Protein AF-A0AAD9Y165-F1 (afdb_monomer)

Solvent-accessible surface area (backbone atoms only — not comparable to full-atom values): 13243 Å² total; per-residue (Å²): 137,83,84,55,54,48,35,41,34,36,38,72,74,66,28,44,45,38,43,57,41,78,49,51,72,77,42,61,34,70,52,64,84,65,45,79,54,97,82,20,32,31,40,75,46,58,38,39,61,44,85,89,40,42,31,40,29,61,35,75,86,70,44,83,37,80,38,70,50,44,37,38,24,34,55,46,86,80,75,90,72,76,68,83,72,47,46,96,90,58,47,69,32,93,93,48,54,66,56,57,59,71,49,88,65,33,47,44,32,48,64,82,56,36,57,63,48,50,51,52,52,44,46,71,67,66,45,49,74,66,58,46,50,51,54,49,61,72,48,41,71,55,57,48,54,32,43,76,71,72,27,24,40,29,45,51,67,50,30,39,79,62,49,49,77,80,55,64,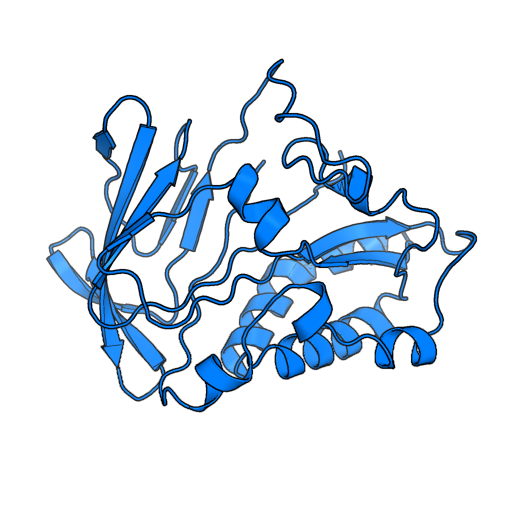77,55,54,45,70,71,52,99,54,68,48,54,56,28,47,42,51,48,69,31,66,87,81,56,81,53,56,50,52,72,70,66,56,69,69,55,62,58,38,72,64,29,63,40,62,63,63,60,53,64,73,44,83,62,66,47,59,27,45,40,38,45,52,105

Organism: Colletotrichum kahawae (NCBI:txid34407)

Nearest PDB structures (foldseek):
  4db1-assembly3_A  TM=4.796E-01  e=3.234E+00  Homo sapiens
  8qyq-assembly2_B  TM=4.693E-01  e=3.234E+00  Bos taurus
  8q6t-assembly1_H  TM=4.119E-01  e=2.722E+00  Mus musculus
  4pa0-assembly2_B  TM=4.883E-01  e=7.231E+00  Homo sapiens
  5h53-assembly1_A  TM=3.999E-01  e=6.086E+00  Oryctolagus cuniculus

Mean predicted aligned error: 10.03 Å

Sequence (232 aa):
MEDTRTLVSYSVKNNDFIVSVSKAFSTLYPIIEPAIVSGRCRAKWQVSVCPDGTLETLGASGTKLECSYLFWEAEAIADGCIAPEASSDYPFNPQSPLLCLNGPVALILSFDDFLPYLDKVLQTLTLTPAMRTEFIVYWLPKFMRIRDRGQDIAFDFVPQSNFQKVAHLEIEPWPDTVARVFLIFGGASKQTLGQKTLTELEAIDWSARIGIDVAGMKDQGTFELLNGVEWK

Radius of gyration: 17.94 Å; Cα contacts (8 Å, |Δi|>4): 417; chains: 1; bounding box: 43×34×49 Å

S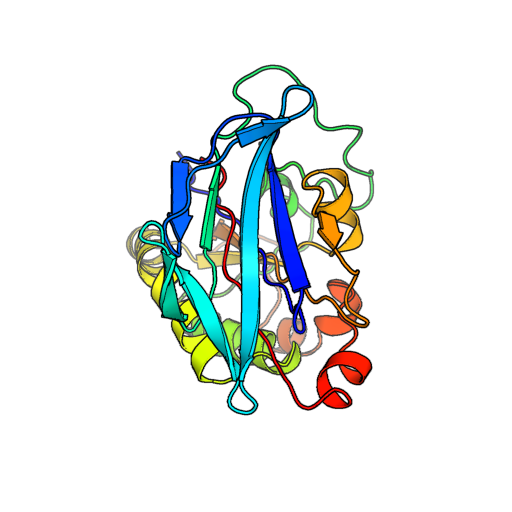tructure (mmCIF, N/CA/C/O backbone):
data_AF-A0AAD9Y165-F1
#
_entry.id   AF-A0AAD9Y165-F1
#
loop_
_atom_site.group_PDB
_atom_site.id
_atom_site.type_symbol
_atom_site.label_atom_id
_atom_site.label_alt_id
_atom_site.label_comp_id
_atom_site.label_asym_id
_atom_site.label_entity_id
_atom_site.label_seq_id
_atom_site.pdbx_PDB_ins_code
_atom_site.Cartn_x
_atom_site.Cartn_y
_atom_site.Cartn_z
_atom_site.occupancy
_atom_site.B_iso_or_equiv
_atom_site.auth_seq_id
_atom_site.auth_comp_id
_atom_site.auth_asym_id
_atom_site.auth_atom_id
_atom_site.pdbx_PDB_model_num
ATOM 1 N N . MET A 1 1 ? -16.492 15.563 1.592 1.00 30.75 1 MET A N 1
ATOM 2 C CA . MET A 1 1 ? -15.462 15.001 0.697 1.00 30.75 1 MET A CA 1
ATOM 3 C C . MET A 1 1 ? -14.535 14.178 1.561 1.00 30.75 1 MET A C 1
ATOM 5 O O . MET A 1 1 ? -13.693 14.733 2.261 1.00 30.75 1 MET A O 1
ATOM 9 N N . GLU A 1 2 ? -14.822 12.885 1.651 1.00 37.03 2 GLU A N 1
ATOM 10 C CA . GLU A 1 2 ? -13.968 11.928 2.347 1.00 37.03 2 GLU A CA 1
ATOM 11 C C . GLU A 1 2 ? -12.915 11.451 1.351 1.00 37.03 2 GLU A C 1
ATOM 13 O O . GLU A 1 2 ? -13.211 10.689 0.436 1.00 37.03 2 GLU A O 1
ATOM 18 N N . ASP A 1 3 ? -11.702 11.983 1.500 1.00 39.53 3 ASP A N 1
ATOM 19 C CA . ASP A 1 3 ? -10.520 11.568 0.747 1.00 39.53 3 ASP A CA 1
ATOM 20 C C . ASP A 1 3 ? -10.229 10.099 1.071 1.00 39.53 3 ASP A C 1
ATOM 22 O O . ASP A 1 3 ? -9.544 9.808 2.053 1.00 39.53 3 ASP A O 1
ATOM 26 N N . THR A 1 4 ? -10.735 9.171 0.264 1.00 38.81 4 THR A N 1
ATOM 27 C CA . THR A 1 4 ? -10.371 7.761 0.407 1.00 38.81 4 THR A CA 1
ATOM 28 C C . THR A 1 4 ? -9.283 7.444 -0.579 1.00 38.81 4 THR A C 1
ATOM 30 O O . THR A 1 4 ? -9.406 7.759 -1.759 1.00 38.81 4 THR A O 1
ATOM 33 N N . ARG A 1 5 ? -8.185 6.871 -0.098 1.00 50.00 5 ARG A N 1
ATOM 34 C CA . ARG A 1 5 ? -7.001 6.699 -0.925 1.00 50.00 5 ARG A CA 1
ATOM 35 C C . ARG A 1 5 ? -6.456 5.292 -0.747 1.00 50.00 5 ARG A C 1
ATOM 37 O O . ARG A 1 5 ? -6.523 4.738 0.343 1.00 50.00 5 ARG A O 1
ATOM 44 N N . THR A 1 6 ? -5.990 4.731 -1.852 1.00 40.06 6 THR A N 1
ATOM 45 C CA . THR A 1 6 ? -5.556 3.340 -1.988 1.00 40.06 6 THR A CA 1
ATOM 46 C C . THR A 1 6 ? -4.042 3.332 -2.221 1.00 40.06 6 THR A C 1
ATOM 48 O O . THR A 1 6 ? -3.506 4.292 -2.764 1.00 40.06 6 THR A O 1
ATOM 51 N N . LEU A 1 7 ? -3.325 2.285 -1.813 1.00 39.47 7 LEU A N 1
ATOM 52 C CA . LEU A 1 7 ? -1.929 2.074 -2.216 1.00 39.47 7 LEU A CA 1
ATOM 53 C C . LEU A 1 7 ? -1.823 0.735 -2.948 1.00 39.47 7 LEU A C 1
ATOM 55 O O . LEU A 1 7 ? -2.492 -0.201 -2.550 1.00 39.47 7 LEU A O 1
ATOM 59 N N . VAL A 1 8 ? -1.008 0.637 -4.000 1.00 39.31 8 VAL A N 1
ATOM 60 C CA . VAL A 1 8 ? -0.567 -0.644 -4.581 1.00 39.31 8 VAL A CA 1
ATOM 61 C C . VAL A 1 8 ? 0.917 -0.798 -4.255 1.00 39.31 8 VAL A C 1
ATOM 63 O O . VAL A 1 8 ? 1.655 0.168 -4.411 1.00 39.31 8 VAL A O 1
ATOM 66 N N . SER A 1 9 ? 1.371 -1.988 -3.866 1.00 38.91 9 SER A N 1
ATOM 67 C CA . SER A 1 9 ? 2.799 -2.353 -3.862 1.00 38.91 9 SER A CA 1
ATOM 68 C C . SER A 1 9 ? 3.080 -3.431 -4.910 1.00 38.91 9 SER A C 1
ATOM 70 O O . SER A 1 9 ? 2.169 -4.183 -5.217 1.00 38.91 9 SER A O 1
ATOM 72 N N . TYR A 1 10 ? 4.273 -3.540 -5.491 1.00 41.66 10 TYR A N 1
ATOM 73 C CA . TYR A 1 10 ? 4.635 -4.645 -6.399 1.00 41.66 10 TYR A CA 1
ATOM 74 C C . TYR A 1 10 ? 6.138 -4.958 -6.318 1.00 41.66 10 TYR A C 1
ATOM 76 O O . TYR A 1 10 ? 6.902 -4.096 -5.897 1.00 41.66 10 TYR A O 1
ATOM 84 N N . SER A 1 11 ? 6.529 -6.180 -6.712 1.00 39.41 11 SER A N 1
ATOM 85 C CA . SER A 1 11 ? 7.920 -6.647 -6.869 1.00 39.41 11 SER A CA 1
ATOM 86 C C . SER A 1 11 ? 8.117 -7.120 -8.311 1.00 39.41 11 SER A C 1
ATOM 88 O O . SER A 1 11 ? 7.201 -7.704 -8.894 1.00 39.41 11 SER A O 1
ATOM 90 N N . VAL A 1 12 ? 9.255 -6.772 -8.912 1.00 44.09 12 VAL A N 1
ATOM 91 C CA . VAL A 1 12 ? 9.612 -6.988 -10.315 1.00 44.09 12 VAL A CA 1
ATOM 92 C C . VAL A 1 12 ? 11.131 -7.150 -10.461 1.00 44.09 12 VAL A C 1
ATOM 94 O O . VAL A 1 12 ? 11.880 -6.205 -10.240 1.00 44.09 12 VAL A O 1
ATOM 97 N N . LYS A 1 13 ? 11.584 -8.287 -10.998 1.00 45.03 13 LYS A N 1
ATOM 98 C CA . LYS A 1 13 ? 13.007 -8.559 -11.252 1.00 45.03 13 LYS A CA 1
ATOM 99 C C . LYS A 1 13 ? 13.381 -8.347 -12.721 1.00 45.03 13 LYS A C 1
ATOM 101 O O . LYS A 1 13 ? 12.966 -9.149 -13.539 1.00 45.03 13 LYS A O 1
ATOM 106 N N . ASN A 1 14 ? 14.227 -7.361 -13.043 1.00 56.25 14 ASN A N 1
ATOM 107 C CA . ASN A 1 14 ? 14.847 -7.141 -14.374 1.00 56.25 14 ASN A CA 1
ATOM 108 C C . ASN A 1 14 ? 13.889 -7.209 -15.577 1.00 56.25 14 ASN A C 1
ATOM 110 O O . ASN A 1 14 ? 14.164 -7.905 -16.557 1.00 56.25 14 ASN A O 1
ATOM 114 N N . ASN A 1 15 ? 12.791 -6.461 -15.511 1.00 65.62 15 ASN A N 1
ATOM 115 C CA . ASN A 1 15 ? 11.692 -6.573 -16.461 1.00 65.62 15 ASN A CA 1
ATOM 116 C C . ASN A 1 15 ? 11.202 -5.209 -16.943 1.00 65.62 15 ASN A C 1
ATOM 118 O O . ASN A 1 15 ? 11.511 -4.151 -16.384 1.00 65.62 15 ASN A O 1
ATOM 122 N N . ASP A 1 16 ? 10.374 -5.269 -17.978 1.00 69.44 16 ASP A N 1
ATOM 123 C CA . ASP A 1 16 ? 9.553 -4.153 -18.392 1.00 69.44 16 ASP A CA 1
ATOM 124 C C . ASP A 1 16 ? 8.344 -4.065 -17.453 1.00 69.44 16 ASP A C 1
ATOM 126 O O . ASP A 1 16 ? 7.417 -4.880 -17.486 1.00 69.44 16 ASP A O 1
ATOM 130 N N . PHE A 1 17 ? 8.345 -3.052 -16.591 1.00 73.56 17 PHE A N 1
ATOM 131 C CA . PHE A 1 17 ? 7.199 -2.757 -15.754 1.00 73.56 17 PHE A CA 1
ATOM 132 C C . PHE A 1 17 ? 6.204 -1.892 -16.525 1.00 73.56 17 PHE A C 1
ATOM 134 O O . PHE A 1 17 ? 6.475 -0.726 -16.826 1.00 73.56 17 PHE A O 1
ATOM 141 N N . ILE A 1 18 ? 5.050 -2.471 -16.854 1.00 72.81 18 ILE A N 1
ATOM 142 C CA . ILE A 1 18 ? 4.015 -1.825 -17.654 1.00 72.81 18 ILE A CA 1
ATOM 143 C C . ILE A 1 18 ? 2.768 -1.610 -16.792 1.00 72.81 18 ILE A C 1
ATOM 145 O O . ILE A 1 18 ? 2.259 -2.496 -16.113 1.00 72.81 18 ILE A O 1
ATOM 149 N N . VAL A 1 19 ? 2.225 -0.402 -16.835 1.00 72.12 19 VAL A N 1
ATOM 150 C CA . VAL A 1 19 ? 0.941 -0.077 -16.213 1.00 72.12 19 VAL A CA 1
ATOM 151 C C . VAL A 1 19 ? 0.025 0.441 -17.292 1.00 72.12 19 VAL A C 1
ATOM 153 O O . VAL A 1 19 ? 0.419 1.297 -18.076 1.00 72.12 19 VAL A O 1
ATOM 156 N N . SER A 1 20 ? -1.210 -0.053 -17.328 1.00 70.31 20 SER A N 1
ATOM 157 C CA . SER A 1 20 ? -2.239 0.447 -18.237 1.00 70.31 20 SER A CA 1
ATOM 158 C C . SER A 1 20 ? -3.469 0.878 -17.446 1.00 70.31 20 SER A C 1
ATOM 160 O O . SER A 1 20 ? -4.049 0.075 -16.719 1.00 70.31 20 SER A O 1
ATOM 162 N N . VAL A 1 21 ? -3.895 2.126 -17.625 1.00 67.81 21 VAL A N 1
ATOM 163 C CA . VAL A 1 21 ? -5.090 2.706 -17.001 1.00 67.81 21 VAL A CA 1
ATOM 164 C C . VAL A 1 21 ? -6.126 3.069 -18.064 1.00 67.81 21 VAL A C 1
ATOM 166 O O . VAL A 1 21 ? -5.799 3.337 -19.218 1.00 67.81 21 VAL A O 1
ATOM 169 N N . SER A 1 22 ? -7.405 3.047 -17.694 1.00 66.75 22 SER A N 1
ATOM 170 C CA . SER A 1 22 ? -8.517 3.332 -18.614 1.00 66.75 22 SER A CA 1
ATOM 171 C C . SER A 1 22 ? -8.650 4.812 -18.984 1.00 66.75 22 SER A C 1
ATOM 173 O O . SER A 1 22 ? -9.201 5.120 -20.037 1.00 66.75 22 SER A O 1
ATOM 175 N N . LYS A 1 23 ? -8.158 5.717 -18.131 1.00 71.69 23 LYS A N 1
ATOM 176 C CA . LYS A 1 23 ? -8.108 7.166 -18.367 1.00 71.69 23 LYS A CA 1
ATOM 177 C C . LYS A 1 23 ? -6.666 7.637 -18.545 1.00 71.69 23 LYS A C 1
ATOM 179 O O . LYS A 1 23 ? -5.942 7.023 -19.314 1.00 71.69 23 LYS A O 1
ATOM 184 N N . ALA A 1 24 ? -6.254 8.710 -17.874 1.00 77.56 24 ALA A N 1
ATOM 185 C CA . ALA A 1 24 ? -4.926 9.299 -17.946 1.00 77.56 24 ALA A CA 1
ATOM 186 C C . ALA A 1 24 ? -4.202 9.187 -16.600 1.00 77.56 24 ALA A C 1
ATOM 188 O O . ALA A 1 24 ? -4.837 9.171 -15.543 1.00 77.56 24 ALA A O 1
ATOM 189 N N . PHE A 1 25 ? -2.870 9.138 -16.652 1.00 78.31 25 PHE A N 1
ATOM 190 C CA . PHE A 1 25 ? -2.035 9.293 -15.467 1.00 78.31 25 PHE A CA 1
ATOM 191 C C . PHE A 1 25 ? -1.991 10.766 -15.051 1.00 78.31 25 PHE A C 1
ATOM 193 O O . PHE A 1 25 ? -1.755 11.633 -15.892 1.00 78.31 25 PHE A O 1
ATOM 200 N N . SER A 1 26 ? -2.188 11.047 -13.766 1.00 79.56 26 SER A N 1
ATOM 201 C CA . SER A 1 26 ? -1.978 12.375 -13.180 1.00 79.56 26 SER A CA 1
ATOM 202 C C . SER A 1 26 ? -0.558 12.555 -12.646 1.00 79.56 26 SER A C 1
ATOM 204 O O . SER A 1 26 ? -0.051 13.674 -12.644 1.00 79.56 26 SER A O 1
ATOM 206 N N . THR A 1 27 ? 0.087 11.459 -12.235 1.00 81.88 27 THR A N 1
ATOM 207 C CA . THR A 1 27 ? 1.462 11.464 -11.724 1.00 81.88 27 THR A CA 1
ATOM 208 C C . THR A 1 27 ? 2.200 10.221 -12.213 1.00 81.88 27 THR A C 1
ATOM 210 O O . THR A 1 27 ? 1.611 9.144 -12.278 1.00 81.88 27 THR A O 1
ATOM 213 N N . LEU A 1 28 ? 3.481 10.367 -12.557 1.00 83.56 28 LEU A N 1
ATOM 214 C CA . LEU A 1 28 ? 4.395 9.283 -12.932 1.00 83.56 28 LEU A CA 1
ATOM 215 C C . LEU A 1 28 ? 5.783 9.585 -12.362 1.00 83.56 28 LEU A C 1
ATOM 217 O O . LEU A 1 28 ? 6.289 10.701 -12.497 1.00 83.56 28 LEU A O 1
ATOM 221 N N . TYR A 1 29 ? 6.406 8.590 -11.750 1.00 81.75 29 TYR A N 1
ATOM 222 C CA . TYR A 1 29 ? 7.752 8.657 -11.215 1.00 81.75 29 TYR A CA 1
ATOM 223 C C . TYR A 1 29 ? 8.451 7.292 -11.335 1.00 81.75 29 TYR A C 1
ATOM 225 O O . TYR A 1 29 ? 7.857 6.272 -11.004 1.00 81.75 29 TYR A O 1
ATOM 233 N N . PRO A 1 30 ? 9.723 7.261 -11.746 1.00 84.44 30 PRO A N 1
ATOM 234 C CA . PRO A 1 30 ? 10.426 8.315 -12.455 1.00 84.44 30 PRO A CA 1
ATOM 235 C C . PRO A 1 30 ? 9.696 8.773 -13.714 1.00 84.44 30 PRO A C 1
ATOM 237 O O . PRO A 1 30 ? 8.855 8.061 -14.258 1.00 84.44 30 PRO A O 1
ATOM 240 N N . ILE A 1 31 ? 9.982 10.002 -14.137 1.00 86.25 31 ILE A N 1
ATOM 241 C CA . ILE A 1 31 ? 9.237 10.647 -15.218 1.00 86.25 31 ILE A CA 1
ATOM 242 C C . ILE A 1 31 ? 9.471 9.886 -16.526 1.00 86.25 31 ILE A C 1
ATOM 244 O O . ILE A 1 31 ? 10.613 9.737 -16.967 1.00 86.25 31 ILE A O 1
ATOM 248 N N . ILE A 1 32 ? 8.369 9.460 -17.141 1.00 86.19 32 ILE A N 1
ATOM 249 C CA . ILE A 1 32 ? 8.299 8.837 -18.463 1.00 86.19 32 ILE A CA 1
ATOM 250 C C . ILE A 1 32 ? 7.094 9.390 -19.226 1.00 86.19 32 ILE A C 1
ATOM 252 O O . ILE A 1 32 ? 6.137 9.879 -18.622 1.00 86.19 32 ILE A O 1
ATOM 256 N N . GLU A 1 33 ? 7.127 9.292 -20.552 1.00 87.88 33 GLU A N 1
ATOM 257 C CA . GLU A 1 33 ? 5.995 9.663 -21.399 1.00 87.88 33 GLU A CA 1
ATOM 258 C C . GLU A 1 33 ? 5.047 8.465 -21.562 1.00 87.88 33 GLU A C 1
ATOM 260 O O . GLU A 1 33 ? 5.462 7.422 -22.079 1.00 87.88 33 GLU A O 1
ATOM 265 N N . PRO A 1 34 ? 3.779 8.566 -21.123 1.00 86.38 34 PRO A N 1
ATOM 266 C CA . PRO A 1 34 ? 2.815 7.502 -21.342 1.00 86.38 34 PRO A CA 1
ATOM 267 C C . PRO A 1 34 ? 2.321 7.499 -22.797 1.00 86.38 34 PRO A C 1
ATOM 269 O O . PRO A 1 34 ? 2.203 8.541 -23.441 1.00 86.38 34 PRO A O 1
ATOM 272 N N . ALA A 1 35 ? 1.972 6.321 -23.307 1.00 85.94 35 ALA A N 1
ATOM 273 C CA . ALA A 1 35 ? 1.440 6.116 -24.652 1.00 85.94 35 ALA A CA 1
ATOM 274 C C . ALA A 1 35 ? -0.014 5.633 -24.608 1.00 85.94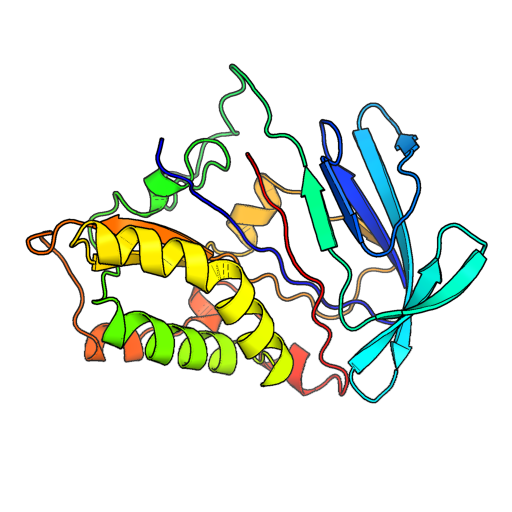 35 ALA A C 1
ATOM 276 O O . ALA A 1 35 ? -0.409 4.904 -23.702 1.00 85.94 35 ALA A O 1
ATOM 277 N N . ILE A 1 36 ? -0.820 5.975 -25.615 1.00 82.31 36 ILE A N 1
ATOM 278 C CA . ILE A 1 36 ? -2.171 5.415 -25.755 1.00 82.31 36 ILE A CA 1
ATOM 279 C C . ILE A 1 36 ? -2.086 4.129 -26.577 1.00 82.31 36 ILE A C 1
ATOM 281 O O . ILE A 1 36 ? -1.726 4.158 -27.752 1.00 82.31 36 ILE A O 1
ATOM 285 N N . VAL A 1 37 ? -2.447 2.999 -25.970 1.00 77.31 37 VAL A N 1
ATOM 286 C CA . VAL A 1 37 ? -2.449 1.678 -26.612 1.00 77.31 37 VAL A CA 1
ATOM 287 C C . VAL A 1 37 ? -3.826 1.052 -26.431 1.00 77.31 37 VAL A C 1
ATOM 289 O O . VAL A 1 37 ? -4.299 0.887 -25.309 1.00 77.31 37 VAL A O 1
ATOM 292 N N . SER A 1 38 ? -4.496 0.726 -27.540 1.00 78.69 38 SER A N 1
ATOM 293 C CA . SER A 1 38 ? -5.828 0.095 -27.538 1.00 78.69 38 SER A CA 1
ATOM 294 C C . SER A 1 38 ? -6.869 0.835 -26.678 1.00 78.69 38 SER A C 1
ATOM 296 O O . SER A 1 38 ? -7.669 0.216 -25.980 1.00 78.69 38 SER A O 1
ATOM 298 N N . GLY A 1 39 ? -6.840 2.173 -26.700 1.00 72.62 39 GLY A N 1
ATOM 299 C CA . GLY A 1 39 ? -7.774 3.023 -25.949 1.00 72.62 39 GLY A CA 1
ATOM 300 C C . GLY A 1 39 ? -7.485 3.152 -24.448 1.00 72.62 39 GLY A C 1
ATOM 301 O O . GLY A 1 39 ? -8.304 3.719 -23.733 1.00 72.62 39 GLY A O 1
ATOM 302 N N . ARG A 1 40 ? -6.343 2.649 -23.962 1.00 72.88 40 ARG A N 1
ATOM 303 C CA . ARG A 1 40 ? -5.868 2.811 -22.578 1.00 72.88 40 ARG A CA 1
ATOM 304 C C . ARG A 1 40 ? -4.583 3.629 -22.553 1.00 72.88 40 ARG A C 1
ATOM 306 O O . ARG A 1 40 ? -3.777 3.530 -23.478 1.00 72.88 40 ARG A O 1
ATOM 313 N N . CYS A 1 41 ? -4.376 4.412 -21.500 1.00 76.56 41 CYS A N 1
ATOM 314 C CA . CYS A 1 41 ? -3.111 5.105 -21.277 1.00 76.56 41 CYS A CA 1
ATOM 315 C C . CYS A 1 41 ? -2.132 4.148 -20.594 1.00 76.56 41 CYS A C 1
ATOM 317 O O . CYS A 1 41 ? -2.452 3.548 -19.568 1.00 76.56 41 CYS A O 1
ATOM 319 N N . ARG A 1 42 ? -0.957 3.964 -21.190 1.00 83.12 42 ARG A N 1
ATOM 320 C CA . ARG A 1 42 ? 0.038 2.963 -20.815 1.00 83.12 42 ARG A CA 1
ATOM 321 C C . ARG A 1 42 ? 1.368 3.634 -20.482 1.00 83.12 42 ARG A C 1
ATOM 323 O O . ARG A 1 42 ? 1.905 4.379 -21.293 1.00 83.12 42 ARG A O 1
ATOM 330 N N . ALA A 1 43 ? 1.905 3.331 -19.311 1.00 82.69 43 ALA A N 1
ATOM 331 C CA . ALA A 1 43 ? 3.214 3.751 -18.830 1.00 82.69 43 ALA A CA 1
ATOM 332 C C . ALA A 1 43 ? 4.139 2.527 -18.784 1.00 82.69 43 ALA A C 1
ATOM 334 O O . ALA A 1 43 ? 3.699 1.445 -18.398 1.00 82.69 43 ALA A O 1
ATOM 335 N N . LYS A 1 44 ? 5.395 2.677 -19.214 1.00 84.50 44 LYS A N 1
ATOM 336 C CA . LYS A 1 44 ? 6.385 1.595 -19.245 1.00 84.50 44 LYS A CA 1
ATOM 337 C C . LYS A 1 44 ? 7.721 2.076 -18.687 1.00 84.50 44 LYS A C 1
ATOM 339 O O . LYS A 1 44 ? 8.328 2.977 -19.259 1.00 84.50 44 LYS A O 1
ATOM 344 N N . TRP A 1 45 ? 8.192 1.421 -17.634 1.00 84.25 45 TRP A N 1
ATOM 345 C CA . TRP A 1 45 ? 9.544 1.577 -17.110 1.00 84.25 45 TRP A CA 1
ATOM 346 C C . TRP A 1 45 ? 10.353 0.322 -17.395 1.00 84.25 45 TRP A C 1
ATOM 348 O O . TRP A 1 45 ? 9.867 -0.789 -17.201 1.00 84.25 45 TRP A O 1
ATOM 358 N N . GLN A 1 46 ? 11.598 0.501 -17.819 1.00 81.94 46 GLN A N 1
ATOM 359 C CA . GLN A 1 46 ? 12.560 -0.589 -17.886 1.00 81.94 46 GLN A CA 1
ATOM 360 C C . GLN A 1 46 ? 13.387 -0.546 -16.605 1.00 81.94 46 GLN A C 1
ATOM 362 O O . GLN A 1 46 ? 14.177 0.382 -16.423 1.00 81.94 46 GLN A O 1
ATOM 367 N N . VAL A 1 47 ? 13.178 -1.520 -15.722 1.00 78.31 47 VAL A N 1
ATOM 368 C CA . VAL A 1 47 ? 13.751 -1.502 -14.374 1.00 78.31 47 VAL A CA 1
ATOM 369 C C . VAL A 1 47 ? 14.686 -2.685 -14.183 1.00 78.31 47 VAL A C 1
ATOM 371 O O . VAL A 1 47 ? 14.333 -3.826 -14.485 1.00 78.31 47 VAL A O 1
ATOM 374 N N . SER A 1 48 ? 15.866 -2.415 -13.637 1.00 74.44 48 SER A N 1
ATOM 375 C CA . SER A 1 48 ? 16.748 -3.425 -13.064 1.00 74.44 48 SER A CA 1
ATOM 376 C C . SER A 1 48 ? 16.877 -3.219 -11.568 1.00 74.44 48 SER A C 1
ATOM 378 O O . SER A 1 48 ? 16.998 -2.087 -11.107 1.00 74.44 48 SER A O 1
ATOM 380 N N . VAL A 1 49 ? 16.871 -4.313 -10.816 1.00 70.88 49 VAL A N 1
ATOM 381 C CA . VAL A 1 49 ? 16.924 -4.253 -9.354 1.00 70.88 49 VAL A CA 1
ATOM 382 C C . VAL A 1 49 ? 18.315 -4.612 -8.865 1.00 70.88 49 VAL A C 1
ATOM 384 O O . VAL A 1 49 ? 18.888 -5.635 -9.251 1.00 70.88 49 VAL A O 1
ATOM 387 N N . CYS A 1 50 ? 18.857 -3.757 -8.009 1.00 69.06 50 CYS A N 1
ATOM 388 C CA . CYS A 1 50 ? 20.127 -3.963 -7.340 1.00 69.06 50 CYS A CA 1
ATOM 389 C C . CYS A 1 50 ? 19.970 -4.917 -6.139 1.00 69.06 50 CYS A C 1
ATOM 391 O O . CYS A 1 50 ? 18.916 -4.950 -5.504 1.00 69.06 50 CYS A O 1
ATOM 393 N N . PRO A 1 51 ? 21.021 -5.664 -5.750 1.00 66.75 51 PRO A N 1
ATOM 394 C CA . PRO A 1 51 ? 20.967 -6.575 -4.599 1.00 66.75 51 PRO A CA 1
ATOM 395 C C . PRO A 1 51 ? 20.603 -5.921 -3.256 1.00 66.75 51 PRO A C 1
ATOM 397 O O . PRO A 1 51 ? 20.207 -6.619 -2.327 1.00 66.75 51 PRO A O 1
ATOM 400 N N . ASP A 1 52 ? 20.767 -4.603 -3.134 1.00 65.00 52 ASP A N 1
ATOM 401 C CA . ASP A 1 52 ? 20.402 -3.820 -1.951 1.00 65.00 52 ASP A CA 1
ATOM 402 C C . ASP A 1 52 ? 18.935 -3.345 -1.950 1.00 65.00 52 ASP A C 1
ATOM 404 O O . ASP A 1 52 ? 18.497 -2.721 -0.983 1.00 65.00 52 ASP A O 1
ATOM 408 N N . GLY A 1 53 ? 18.170 -3.666 -3.000 1.00 64.38 53 GLY A N 1
ATOM 409 C CA . GLY A 1 53 ? 16.767 -3.289 -3.171 1.00 64.38 53 GLY A CA 1
ATOM 410 C C . GLY A 1 53 ? 16.549 -1.946 -3.874 1.00 64.38 53 GLY A C 1
ATOM 411 O O . GLY A 1 53 ? 15.399 -1.543 -4.042 1.00 64.38 53 GLY A O 1
ATOM 412 N N . THR A 1 54 ? 17.611 -1.248 -4.296 1.00 71.81 54 THR A N 1
ATOM 413 C CA . THR A 1 54 ? 17.472 -0.049 -5.139 1.00 71.81 54 THR A CA 1
ATOM 414 C C . THR A 1 54 ? 17.077 -0.421 -6.570 1.00 71.81 54 THR A C 1
ATOM 416 O O . THR A 1 54 ? 17.402 -1.500 -7.072 1.00 71.81 54 THR A O 1
ATOM 419 N N . LEU A 1 55 ? 16.347 0.471 -7.239 1.00 76.38 55 LEU A N 1
ATOM 420 C CA . LEU A 1 55 ? 15.923 0.311 -8.625 1.00 76.38 55 LEU A CA 1
ATOM 421 C C . LEU A 1 55 ? 16.772 1.209 -9.523 1.00 76.38 55 LEU A C 1
ATOM 423 O O . LEU A 1 55 ? 16.827 2.423 -9.334 1.00 76.38 55 LEU A O 1
ATOM 427 N N . GLU A 1 56 ? 17.360 0.639 -10.564 1.00 81.88 56 GLU A N 1
ATOM 428 C CA . GLU A 1 56 ? 17.896 1.393 -11.690 1.00 81.88 56 GLU A CA 1
ATOM 429 C C . GLU A 1 56 ? 16.872 1.397 -12.832 1.00 81.88 56 GLU A C 1
ATOM 431 O O . GLU A 1 56 ? 16.402 0.349 -13.270 1.00 81.88 56 GLU A O 1
ATOM 436 N N . THR A 1 57 ? 16.550 2.576 -13.357 1.00 83.44 57 THR A N 1
ATOM 437 C CA . THR A 1 57 ? 15.711 2.751 -14.553 1.00 83.44 57 THR A CA 1
ATOM 438 C C . THR A 1 57 ? 16.341 3.765 -15.501 1.00 83.44 57 THR A C 1
ATOM 440 O O . THR A 1 57 ? 17.293 4.464 -15.156 1.00 83.44 57 THR A O 1
ATOM 443 N N . LEU A 1 58 ? 15.806 3.881 -16.713 1.00 81.25 58 LEU A N 1
ATOM 444 C CA . LEU A 1 58 ? 16.084 5.017 -17.589 1.00 81.25 58 LEU A CA 1
ATOM 445 C C . LEU A 1 58 ? 15.122 6.167 -17.259 1.00 81.25 58 LEU A C 1
ATOM 447 O O . LEU A 1 58 ? 13.916 5.956 -17.136 1.00 81.25 58 LEU A O 1
ATOM 451 N N . GLY A 1 59 ? 15.654 7.378 -17.093 1.00 70.31 59 GLY A N 1
ATOM 452 C CA . GLY A 1 59 ? 14.859 8.604 -17.011 1.00 70.31 59 GLY A CA 1
ATOM 453 C C . GLY A 1 59 ? 14.444 9.113 -18.395 1.00 70.31 59 GLY A C 1
ATOM 454 O O . GLY A 1 59 ? 14.939 8.632 -19.414 1.00 70.31 59 GLY A O 1
ATOM 455 N N . ALA A 1 60 ? 13.590 10.140 -18.440 1.00 69.00 60 ALA A N 1
ATOM 456 C CA . ALA A 1 60 ? 13.079 10.733 -19.685 1.00 69.00 60 ALA A CA 1
ATOM 457 C C . ALA A 1 60 ? 14.168 11.154 -20.700 1.00 69.00 60 ALA A C 1
ATOM 459 O O . ALA A 1 60 ? 13.940 11.131 -21.904 1.00 69.00 60 ALA A O 1
ATOM 460 N N . SER A 1 61 ? 15.369 11.505 -20.233 1.00 74.25 61 SER A N 1
ATOM 461 C CA . SER A 1 61 ? 16.534 11.852 -21.062 1.00 74.25 61 SER A CA 1
ATOM 462 C C . SER A 1 61 ? 17.348 10.649 -21.564 1.00 74.25 61 SER A C 1
ATOM 464 O O . SER A 1 61 ? 18.389 10.841 -22.188 1.00 74.25 61 SER A O 1
ATOM 466 N N . GLY A 1 62 ? 16.934 9.414 -21.260 1.00 73.06 62 GLY A N 1
ATOM 467 C CA . GLY A 1 62 ? 17.686 8.189 -21.557 1.00 73.06 62 GLY A CA 1
ATOM 468 C C . GLY A 1 62 ? 18.884 7.944 -20.629 1.00 73.06 62 GLY A C 1
ATOM 469 O O . GLY A 1 62 ? 19.676 7.035 -20.866 1.00 73.06 62 GLY A O 1
ATOM 470 N N . THR A 1 63 ? 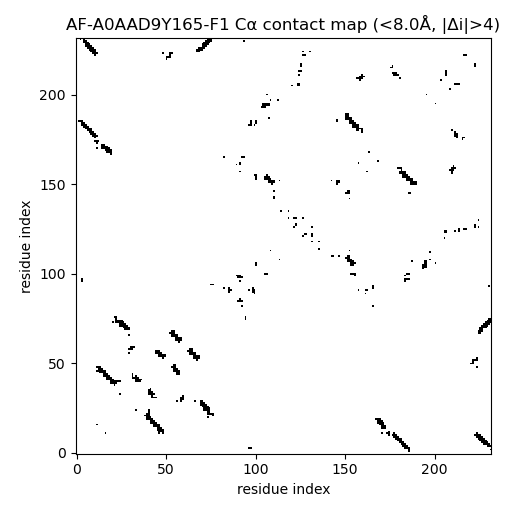19.039 8.743 -19.572 1.00 80.50 63 THR A N 1
ATOM 471 C CA . THR A 1 63 ? 20.088 8.575 -18.558 1.00 80.50 63 THR A CA 1
ATOM 472 C C . THR A 1 63 ? 19.650 7.580 -17.492 1.00 80.50 63 THR A C 1
ATOM 474 O O . THR A 1 63 ? 18.495 7.617 -17.067 1.00 80.50 63 THR A O 1
ATOM 477 N N . LYS A 1 64 ? 20.576 6.739 -17.015 1.00 84.44 64 LYS A N 1
ATOM 478 C CA . LYS A 1 64 ? 20.328 5.898 -15.838 1.00 84.44 64 LYS A CA 1
ATOM 479 C C . LYS A 1 64 ? 19.955 6.763 -14.635 1.00 84.44 64 LYS A C 1
ATOM 481 O O . LYS A 1 64 ? 20.595 7.782 -14.377 1.00 84.44 64 LYS A O 1
ATOM 486 N N . LEU A 1 65 ? 18.929 6.330 -13.923 1.00 85.06 65 LEU A N 1
ATOM 487 C CA . LEU A 1 65 ? 18.425 6.927 -12.704 1.00 85.06 65 LEU A CA 1
ATOM 488 C C . LEU A 1 65 ? 18.271 5.827 -11.661 1.00 85.06 65 LEU A C 1
ATOM 490 O O . LEU A 1 65 ? 17.621 4.816 -11.915 1.00 85.06 65 LEU A O 1
ATOM 494 N N . GLU A 1 66 ? 18.841 6.065 -10.490 1.00 85.62 66 GLU A N 1
ATOM 495 C CA . GLU A 1 66 ? 18.621 5.247 -9.306 1.00 85.62 66 GLU A CA 1
ATOM 496 C C . GLU A 1 66 ? 17.414 5.797 -8.534 1.00 85.62 66 GLU A C 1
ATOM 498 O O . GLU A 1 66 ? 17.295 7.007 -8.317 1.00 85.62 66 GLU A O 1
ATOM 503 N N . CYS A 1 67 ? 16.487 4.926 -8.154 1.00 75.44 67 CYS A N 1
ATOM 504 C CA . CYS A 1 67 ? 15.303 5.275 -7.381 1.00 75.44 67 CYS A CA 1
ATOM 505 C C . CYS A 1 67 ? 14.925 4.138 -6.428 1.00 75.44 67 CYS A C 1
ATOM 507 O O . CYS A 1 67 ? 15.199 2.973 -6.687 1.00 75.44 67 CYS A O 1
ATOM 509 N N . SER A 1 68 ? 14.274 4.469 -5.317 1.00 72.56 68 SER A N 1
ATOM 510 C CA . SER A 1 68 ? 13.820 3.460 -4.349 1.00 72.56 68 SER A CA 1
ATOM 511 C C . SER A 1 68 ? 12.482 2.821 -4.732 1.00 72.56 68 SER A C 1
ATOM 513 O O . SER A 1 68 ? 12.110 1.797 -4.172 1.00 72.56 68 SER A O 1
ATOM 515 N N . TYR A 1 69 ? 11.732 3.448 -5.645 1.00 72.25 69 TYR A N 1
ATOM 516 C CA . TYR A 1 69 ? 10.404 3.020 -6.078 1.00 72.25 69 TYR A CA 1
ATOM 517 C C . TYR A 1 69 ? 10.021 3.672 -7.413 1.00 72.25 69 TYR A C 1
ATOM 519 O O . TYR A 1 69 ? 10.497 4.755 -7.762 1.00 72.25 69 TYR A O 1
ATOM 527 N N . LEU A 1 70 ? 9.082 3.044 -8.116 1.00 77.06 70 LEU A N 1
ATOM 528 C CA . LEU A 1 70 ? 8.256 3.675 -9.141 1.00 77.06 70 LEU A CA 1
ATOM 529 C C . LEU A 1 70 ? 6.944 4.123 -8.492 1.00 77.06 70 LEU A C 1
ATOM 531 O O . LEU A 1 70 ? 6.466 3.469 -7.565 1.00 77.06 70 LEU A O 1
ATOM 535 N N . PHE A 1 71 ? 6.360 5.213 -8.972 1.00 76.81 71 PHE A N 1
ATOM 536 C CA . PHE A 1 71 ? 5.109 5.756 -8.471 1.00 76.81 71 PHE A CA 1
ATOM 537 C C . PHE A 1 71 ? 4.214 6.294 -9.574 1.00 76.81 71 PHE A C 1
ATOM 539 O O . PHE A 1 71 ? 4.693 6.887 -10.536 1.00 76.81 71 PHE A O 1
ATOM 546 N N . TRP A 1 72 ? 2.904 6.088 -9.445 1.00 76.06 72 TRP A N 1
ATOM 547 C CA . TRP A 1 72 ? 1.945 6.629 -10.395 1.00 76.06 72 TRP A CA 1
ATOM 548 C C . TRP A 1 72 ? 0.585 6.938 -9.769 1.00 76.06 72 TRP A C 1
ATOM 550 O O . TRP A 1 72 ? 0.169 6.366 -8.771 1.00 76.06 72 TRP A O 1
ATOM 560 N N . GLU A 1 73 ? -0.140 7.860 -10.382 1.00 74.31 73 GLU A N 1
ATOM 561 C CA . GLU A 1 73 ? -1.520 8.191 -10.026 1.00 74.31 73 GLU A CA 1
ATOM 562 C C . GLU A 1 73 ? -2.328 8.318 -11.310 1.00 74.31 73 GLU A C 1
ATOM 564 O O . GLU A 1 73 ? -1.773 8.679 -12.352 1.00 74.31 73 GLU A O 1
ATOM 569 N N . ALA A 1 74 ? -3.623 8.021 -11.254 1.00 70.00 74 ALA A N 1
ATOM 570 C CA . ALA A 1 74 ? -4.495 8.102 -12.416 1.00 70.00 74 ALA A CA 1
ATOM 571 C C . ALA A 1 74 ? -5.827 8.761 -12.070 1.00 70.00 74 ALA A C 1
ATOM 573 O O . ALA A 1 74 ? -6.334 8.679 -10.952 1.00 70.00 74 ALA A O 1
ATOM 574 N N . GLU A 1 75 ? -6.421 9.412 -13.063 1.00 65.75 75 GLU A N 1
ATOM 575 C CA . GLU A 1 75 ? -7.745 9.997 -12.901 1.00 65.75 75 GLU A CA 1
ATOM 576 C C . GLU A 1 75 ? -8.793 8.906 -12.664 1.00 65.75 75 GLU A C 1
ATOM 578 O O . GLU A 1 75 ? -8.863 7.922 -13.412 1.00 65.75 75 GLU A O 1
ATOM 583 N N . ALA A 1 76 ? -9.663 9.097 -11.667 1.00 57.91 76 ALA A N 1
ATOM 584 C CA . ALA A 1 76 ? -10.781 8.188 -11.489 1.00 57.91 76 ALA A CA 1
ATOM 585 C C . ALA A 1 76 ? -11.758 8.268 -12.657 1.00 57.91 76 ALA A C 1
ATOM 587 O O . ALA A 1 76 ? -11.948 9.293 -13.331 1.00 57.91 76 ALA A O 1
ATOM 588 N N . ILE A 1 77 ? -12.431 7.145 -12.885 1.00 56.69 77 ILE A N 1
ATOM 589 C CA . ILE A 1 77 ? -13.532 7.066 -13.831 1.00 56.69 77 ILE A CA 1
ATOM 590 C C . ILE A 1 77 ? -14.700 7.878 -13.259 1.00 56.69 77 ILE A C 1
ATOM 592 O O . ILE A 1 77 ? -15.506 7.362 -12.497 1.00 56.69 77 ILE A O 1
ATOM 596 N N . ALA A 1 78 ? -14.758 9.169 -13.583 1.00 46.41 78 ALA A N 1
ATOM 597 C CA . ALA A 1 78 ? -15.953 9.982 -13.419 1.00 46.41 78 ALA A CA 1
ATOM 598 C C . ALA A 1 78 ? -17.117 9.353 -14.206 1.00 46.41 78 ALA A C 1
ATOM 600 O O . ALA A 1 78 ? -16.996 9.126 -15.410 1.00 46.41 78 ALA A O 1
ATOM 601 N N . ASP A 1 79 ? -18.202 9.110 -13.476 1.00 44.19 79 ASP A N 1
ATOM 602 C CA . ASP A 1 79 ? -19.568 8.810 -13.905 1.00 44.19 79 ASP A CA 1
ATOM 603 C C . ASP A 1 79 ? -19.945 7.390 -14.379 1.00 44.19 79 ASP A C 1
ATOM 605 O O . ASP A 1 79 ? -19.408 6.803 -15.317 1.00 44.19 79 ASP A O 1
ATOM 609 N N . GLY A 1 80 ? -20.998 6.874 -13.729 1.00 49.16 80 GLY A N 1
ATOM 610 C CA . GLY A 1 80 ? -22.030 6.004 -14.311 1.00 49.16 80 GLY A CA 1
ATOM 611 C C . GLY A 1 80 ? -21.712 4.525 -14.526 1.00 49.16 80 GLY A C 1
ATOM 612 O O . GLY A 1 80 ? -22.640 3.725 -14.635 1.00 49.16 80 GLY A O 1
ATOM 613 N N . CYS A 1 81 ? -20.444 4.124 -14.561 1.00 41.22 81 CYS A N 1
ATOM 614 C CA . CYS A 1 81 ? -20.086 2.718 -14.735 1.00 41.22 81 CYS A CA 1
ATOM 615 C C . CYS A 1 81 ? -20.051 2.016 -13.377 1.00 41.22 81 CYS A C 1
ATOM 617 O O . CYS A 1 81 ? -19.035 2.034 -12.691 1.00 41.22 81 CYS A O 1
ATOM 619 N N . ILE A 1 82 ? -21.179 1.410 -12.999 1.00 42.75 82 ILE A N 1
ATOM 620 C CA . ILE A 1 82 ? -21.271 0.444 -11.900 1.00 42.75 82 ILE A CA 1
ATOM 621 C C . ILE A 1 82 ? -20.113 -0.551 -12.063 1.00 42.75 82 ILE A C 1
ATOM 623 O O . ILE A 1 82 ? -20.061 -1.277 -13.058 1.00 42.75 82 ILE A O 1
ATOM 627 N N . ALA A 1 83 ? -19.161 -0.550 -11.123 1.00 47.19 83 ALA A N 1
ATOM 628 C CA . ALA A 1 83 ? -18.125 -1.575 -11.066 1.00 47.19 83 ALA A CA 1
ATOM 629 C C . ALA A 1 83 ? -18.807 -2.955 -11.083 1.00 47.19 83 ALA A C 1
ATOM 631 O O . ALA A 1 83 ? -19.843 -3.104 -10.428 1.00 47.19 83 ALA A O 1
ATOM 632 N N . PRO A 1 84 ? -18.277 -3.940 -11.832 1.00 45.41 84 PRO A N 1
ATOM 633 C CA . PRO A 1 84 ? -18.920 -5.235 -11.997 1.00 45.41 84 PRO A CA 1
ATOM 634 C C . PRO A 1 84 ? -19.122 -5.852 -10.618 1.00 45.41 84 PRO A C 1
ATOM 636 O O . PRO A 1 84 ? -18.155 -6.179 -9.939 1.00 45.41 84 PRO A O 1
ATOM 639 N N . GLU A 1 85 ? -20.390 -5.902 -10.214 1.00 45.28 85 GLU A N 1
ATOM 640 C CA . GLU A 1 85 ? -20.972 -6.726 -9.157 1.00 45.28 85 GLU A CA 1
ATOM 641 C C . GLU A 1 85 ? -19.977 -6.987 -8.029 1.00 45.28 85 GLU A C 1
ATOM 643 O O . GLU A 1 85 ? -19.369 -8.056 -7.939 1.00 45.28 85 GLU A O 1
ATOM 648 N N . ALA A 1 86 ? -19.752 -5.960 -7.204 1.00 49.88 86 ALA A N 1
ATOM 649 C CA . ALA A 1 86 ? -18.957 -6.093 -5.996 1.00 49.88 86 ALA A CA 1
ATOM 650 C C . ALA A 1 86 ? -19.475 -7.340 -5.262 1.00 49.88 86 ALA A C 1
ATOM 652 O O . ALA A 1 86 ? -20.659 -7.408 -4.930 1.00 49.88 86 ALA A O 1
ATOM 653 N N . SER A 1 87 ? -18.639 -8.378 -5.146 1.00 48.78 87 SER A N 1
ATOM 654 C CA . SER A 1 87 ? -19.091 -9.685 -4.662 1.00 48.78 87 SER A CA 1
ATOM 655 C C . SER A 1 87 ? -19.815 -9.507 -3.334 1.00 48.78 87 SER A C 1
ATOM 657 O O . SER A 1 87 ? -19.315 -8.761 -2.490 1.00 48.78 87 SER A O 1
ATOM 659 N N . SER A 1 88 ? -20.947 -10.193 -3.145 1.00 51.53 88 SER A N 1
ATOM 660 C CA . SER A 1 88 ? -21.793 -10.070 -1.945 1.00 51.53 88 SER A CA 1
ATOM 661 C C . SER A 1 88 ? -21.019 -10.200 -0.624 1.00 51.53 88 SER A C 1
ATOM 663 O O . SER A 1 88 ? -21.469 -9.675 0.389 1.00 51.53 88 SER A O 1
ATOM 665 N N . ASP A 1 89 ? -19.860 -10.866 -0.638 1.00 53.19 89 ASP A N 1
ATOM 666 C CA . ASP A 1 89 ? -19.026 -11.105 0.542 1.00 53.19 89 ASP A CA 1
ATOM 667 C C . ASP A 1 89 ? -18.006 -9.981 0.838 1.00 53.19 89 ASP A C 1
ATOM 669 O O . ASP A 1 89 ? -17.530 -9.876 1.966 1.00 53.19 89 ASP A O 1
ATOM 673 N N . TYR A 1 90 ? -17.658 -9.126 -0.139 1.00 58.69 90 TYR A N 1
ATOM 674 C CA . TYR A 1 90 ? -16.748 -7.980 0.051 1.00 58.69 90 TYR A CA 1
ATOM 675 C C . TYR A 1 90 ? -16.928 -6.923 -1.061 1.00 58.69 90 TYR A C 1
ATOM 677 O O . TYR A 1 90 ? -16.360 -7.067 -2.153 1.00 58.69 90 TYR A O 1
ATOM 685 N N . PRO A 1 91 ? -17.705 -5.850 -0.827 1.00 61.69 91 PRO A N 1
ATOM 686 C CA . PRO A 1 91 ? -18.063 -4.898 -1.868 1.00 61.69 91 PRO A CA 1
ATOM 687 C C . PRO A 1 91 ? -16.973 -3.828 -2.078 1.00 61.69 91 PRO A C 1
ATOM 689 O O . PRO A 1 91 ? -17.186 -2.649 -1.798 1.00 61.69 91 PRO A O 1
ATOM 692 N N . PHE A 1 92 ? -15.788 -4.213 -2.568 1.00 64.19 92 PHE A N 1
ATOM 693 C CA . PHE A 1 92 ? -14.774 -3.219 -2.939 1.00 64.19 92 PHE A CA 1
ATOM 694 C C . PHE A 1 92 ? -15.134 -2.551 -4.268 1.00 64.19 92 PHE A C 1
ATOM 696 O O . PHE A 1 92 ? -15.089 -3.176 -5.327 1.00 64.19 92 PHE A O 1
ATOM 703 N N . ASN A 1 93 ? -15.456 -1.259 -4.205 1.00 66.12 93 ASN A N 1
ATOM 704 C CA . ASN A 1 93 ? -15.614 -0.395 -5.367 1.00 66.12 93 ASN A CA 1
ATOM 705 C C . ASN A 1 93 ? -14.569 0.734 -5.292 1.00 66.12 93 ASN A C 1
ATOM 707 O O . ASN A 1 93 ? -14.642 1.529 -4.357 1.00 66.12 93 ASN A O 1
ATOM 711 N N . PRO A 1 94 ? -13.645 0.875 -6.262 1.00 62.50 94 PRO A N 1
ATOM 712 C CA . PRO A 1 94 ? -12.681 1.979 -6.285 1.00 62.50 94 PRO A CA 1
ATOM 713 C C . PRO A 1 94 ? -13.317 3.375 -6.290 1.00 62.50 94 PRO A C 1
ATOM 715 O O . PRO A 1 94 ? -12.693 4.322 -5.829 1.00 62.50 94 PRO A O 1
ATOM 718 N N . GLN A 1 95 ? -14.553 3.507 -6.786 1.00 59.94 95 GLN A N 1
ATOM 719 C CA . GLN A 1 95 ? -15.319 4.760 -6.777 1.00 59.94 95 GLN A CA 1
ATOM 720 C C . GLN A 1 95 ? -16.061 4.997 -5.451 1.00 59.94 95 GLN A C 1
ATOM 722 O O . GLN A 1 95 ? -16.589 6.079 -5.208 1.00 59.94 95 GLN A O 1
ATOM 727 N N . SER A 1 96 ? -16.168 3.983 -4.593 1.00 64.69 96 SER A N 1
ATOM 728 C CA . SER A 1 96 ? -16.778 4.084 -3.259 1.00 64.69 96 SER A CA 1
ATOM 729 C C . SER A 1 96 ? -16.062 3.162 -2.259 1.00 64.69 96 SER A C 1
ATOM 731 O O . SER A 1 96 ? -16.672 2.259 -1.686 1.00 64.69 96 SER A O 1
ATOM 733 N N . PRO A 1 97 ? -14.751 3.364 -2.042 1.00 61.25 97 PRO A N 1
ATOM 734 C CA . PRO A 1 97 ? -13.901 2.449 -1.272 1.00 61.25 97 PRO A CA 1
ATOM 735 C C . PRO A 1 97 ? -14.318 2.317 0.201 1.00 61.25 97 PRO A C 1
ATOM 737 O O . PRO A 1 97 ? -14.131 1.259 0.799 1.00 61.25 97 PRO A O 1
ATOM 740 N N . LEU A 1 98 ? -14.968 3.338 0.772 1.00 65.56 98 LEU A N 1
ATOM 741 C CA . LEU A 1 98 ? -15.477 3.313 2.151 1.00 65.56 98 LEU A CA 1
ATOM 742 C C . LEU A 1 98 ? -16.641 2.341 2.366 1.00 65.56 98 LEU A C 1
ATOM 744 O O . LEU A 1 98 ? -16.952 2.034 3.513 1.00 65.56 98 LEU A O 1
ATOM 748 N N . LEU A 1 99 ? -17.250 1.794 1.305 1.00 60.25 99 LEU A N 1
ATOM 749 C CA . LEU A 1 99 ? -18.240 0.720 1.450 1.00 60.25 99 LEU A CA 1
ATOM 750 C C . LEU A 1 99 ? -17.661 -0.491 2.198 1.00 60.25 99 LEU A C 1
ATOM 752 O O . LEU A 1 99 ? -18.393 -1.153 2.929 1.00 60.25 99 LEU A O 1
ATOM 756 N N . CYS A 1 100 ? -16.348 -0.725 2.097 1.00 60.66 100 CYS A N 1
ATOM 757 C CA . CYS A 1 100 ? -15.655 -1.783 2.838 1.00 60.66 100 CYS A CA 1
ATOM 758 C C . CYS A 1 100 ? -15.614 -1.518 4.350 1.00 60.66 100 CYS A C 1
ATOM 760 O O . CYS A 1 100 ? -15.539 -2.456 5.138 1.00 60.66 100 CYS A O 1
ATOM 762 N N . LEU A 1 101 ? -15.682 -0.248 4.762 1.00 67.38 101 LEU A N 1
ATOM 763 C CA . LEU A 1 101 ? -15.663 0.153 6.170 1.00 67.38 101 LEU A CA 1
ATOM 764 C C . LEU A 1 101 ? -17.063 0.146 6.807 1.00 67.38 101 LEU A C 1
ATOM 766 O O . LEU A 1 101 ? -17.170 0.222 8.027 1.00 67.38 101 LEU A O 1
ATOM 770 N N . ASN A 1 102 ? -18.126 0.001 6.005 1.00 59.22 102 ASN A N 1
ATOM 771 C CA . ASN A 1 102 ? -19.522 -0.028 6.465 1.00 59.22 102 ASN A CA 1
ATOM 772 C C . ASN A 1 102 ? -20.004 -1.438 6.877 1.00 59.22 102 ASN A C 1
ATOM 774 O O . ASN A 1 102 ? -21.204 -1.658 7.050 1.00 59.22 102 ASN A O 1
ATOM 778 N N . GLY A 1 103 ? -19.091 -2.408 6.999 1.00 56.84 103 GLY A N 1
ATOM 779 C CA . GLY A 1 103 ? -19.400 -3.774 7.425 1.00 56.84 103 GLY A CA 1
ATOM 780 C C . GLY A 1 103 ? -19.671 -3.907 8.935 1.00 56.84 103 GLY A C 1
ATOM 781 O O . GLY A 1 103 ? -19.346 -3.011 9.711 1.00 56.84 103 GLY A O 1
ATOM 782 N N . PRO A 1 104 ? -20.224 -5.049 9.391 1.00 50.66 104 PRO A N 1
ATOM 783 C CA . PRO A 1 104 ? -20.626 -5.260 10.788 1.00 50.66 104 PRO A CA 1
ATOM 784 C C . PRO A 1 104 ? -19.467 -5.316 11.804 1.00 50.66 104 PRO A C 1
ATOM 786 O O . PRO A 1 104 ? -19.724 -5.338 13.004 1.00 50.66 104 PRO A O 1
ATOM 789 N N . VAL A 1 105 ? -18.205 -5.343 11.354 1.00 59.12 105 VAL A N 1
ATOM 790 C CA . VAL A 1 105 ? -17.015 -5.324 12.219 1.00 59.12 105 VAL A CA 1
ATOM 791 C C . VAL A 1 105 ? -15.973 -4.373 11.630 1.00 59.12 105 VAL A C 1
ATOM 793 O O . VAL A 1 105 ? -15.110 -4.781 10.852 1.00 59.12 105 VAL A O 1
ATOM 796 N N . ALA A 1 106 ? -16.071 -3.092 11.978 1.00 66.38 106 ALA A N 1
ATOM 797 C CA . ALA A 1 106 ? -15.104 -2.083 11.563 1.00 66.38 106 ALA A CA 1
ATOM 798 C C . ALA A 1 106 ? -13.826 -2.187 12.415 1.00 66.38 106 ALA A C 1
ATOM 800 O O . ALA A 1 106 ? -13.879 -2.224 13.648 1.00 66.38 106 ALA A O 1
ATOM 801 N N . LEU A 1 107 ? -12.661 -2.231 11.765 1.00 85.75 107 LEU A N 1
ATOM 802 C CA . LEU A 1 107 ? -11.374 -2.145 12.455 1.00 85.75 107 LEU A CA 1
ATOM 803 C C . LEU A 1 107 ? -11.117 -0.664 12.718 1.00 85.75 107 LEU A C 1
ATOM 805 O O . LEU A 1 107 ? -10.866 0.098 11.787 1.00 85.75 107 LEU A O 1
ATOM 809 N N . ILE A 1 108 ? -11.262 -0.250 13.974 1.00 88.50 108 ILE A N 1
ATOM 810 C CA . ILE A 1 108 ? -11.146 1.152 14.372 1.00 88.50 108 ILE A CA 1
ATOM 811 C C . ILE A 1 108 ? -10.104 1.246 15.474 1.00 88.50 108 ILE A C 1
ATOM 813 O O . ILE A 1 108 ? -10.195 0.539 16.478 1.00 88.50 108 ILE A O 1
ATOM 817 N N . LEU A 1 109 ? -9.135 2.136 15.300 1.00 90.50 109 LEU A N 1
ATOM 818 C CA . LEU A 1 109 ? -8.113 2.434 16.295 1.00 90.50 109 LEU A CA 1
ATOM 819 C C . LEU A 1 109 ? -8.019 3.938 16.528 1.00 90.50 109 LEU A C 1
ATOM 821 O O . LEU A 1 109 ? -8.253 4.740 15.620 1.00 90.50 109 LEU A O 1
ATOM 825 N N . SER A 1 110 ? -7.630 4.314 17.746 1.00 91.44 110 SER A N 1
ATOM 826 C CA . SER A 1 110 ? -7.201 5.683 18.018 1.00 91.44 110 SER A CA 1
ATOM 827 C C . SER A 1 110 ? -6.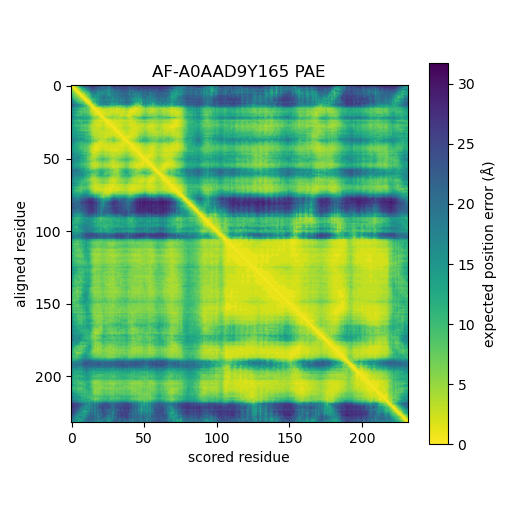011 6.034 17.118 1.00 91.44 110 SER A C 1
ATOM 829 O O . SER A 1 110 ? -5.287 5.150 16.656 1.00 91.44 110 SER A O 1
ATOM 831 N N . PHE A 1 111 ? -5.774 7.322 16.866 1.00 91.06 111 PHE A N 1
ATOM 832 C CA . PHE A 1 111 ? -4.601 7.740 16.088 1.00 91.06 111 PHE A CA 1
ATOM 833 C C . PHE A 1 111 ? -3.284 7.211 16.690 1.00 91.06 111 PHE A C 1
ATOM 835 O O . PHE A 1 111 ? -2.404 6.773 15.946 1.00 91.06 111 PHE A O 1
ATOM 842 N N . ASP A 1 112 ? -3.176 7.221 18.022 1.00 91.19 112 ASP A N 1
ATOM 843 C CA . ASP A 1 112 ? -1.967 6.822 18.748 1.00 91.19 112 ASP A CA 1
ATOM 844 C C . ASP A 1 112 ? -1.720 5.307 18.674 1.00 91.19 112 ASP A C 1
ATOM 846 O O . ASP A 1 112 ? -0.570 4.882 18.570 1.00 91.19 112 ASP A O 1
ATOM 850 N N . ASP A 1 113 ? -2.782 4.497 18.644 1.00 93.44 113 ASP A N 1
ATOM 851 C CA . ASP A 1 113 ? -2.676 3.040 18.480 1.00 93.44 113 ASP A CA 1
ATOM 852 C C . ASP A 1 113 ? -2.531 2.625 17.009 1.00 93.44 113 ASP A C 1
ATOM 854 O O . ASP A 1 113 ? -1.902 1.609 16.700 1.00 93.44 113 ASP A O 1
ATOM 858 N N . PHE A 1 114 ? -3.099 3.405 16.085 1.00 92.69 114 PHE A N 1
ATOM 859 C CA . PHE A 1 114 ? -3.151 3.067 14.666 1.00 92.69 114 PHE A CA 1
ATOM 860 C C . PHE A 1 114 ? -1.770 3.050 14.008 1.00 92.69 114 PHE A C 1
ATOM 862 O O . PHE A 1 114 ? -1.465 2.096 13.298 1.00 92.69 114 PHE A O 1
ATOM 869 N N . LEU A 1 115 ? -0.920 4.063 14.223 1.00 93.44 115 LEU A N 1
ATOM 870 C CA . LEU A 1 115 ? 0.382 4.123 13.539 1.00 93.44 115 LEU A CA 1
ATOM 871 C C . LEU A 1 115 ? 1.330 2.980 13.951 1.00 93.44 115 LEU A C 1
ATOM 873 O O . LEU A 1 115 ? 1.874 2.330 13.054 1.00 93.44 115 LEU A O 1
ATOM 877 N N . PRO A 1 116 ? 1.513 2.670 15.253 1.00 94.69 116 PRO A N 1
ATOM 878 C CA . PRO A 1 116 ? 2.313 1.518 15.665 1.00 94.69 116 PRO A CA 1
ATOM 879 C C . PRO A 1 116 ? 1.719 0.193 15.181 1.00 94.69 116 PRO A C 1
ATOM 881 O O . PRO A 1 116 ? 2.460 -0.714 14.801 1.00 94.69 116 PRO A O 1
ATOM 884 N N . TYR A 1 117 ? 0.388 0.068 15.180 1.00 94.56 117 TYR A N 1
ATOM 885 C CA . TYR A 1 117 ? -0.278 -1.122 14.662 1.00 94.56 117 TYR A CA 1
ATOM 886 C C . TYR A 1 117 ? -0.056 -1.283 13.153 1.00 94.56 117 TYR A C 1
ATOM 888 O O . TYR A 1 117 ? 0.307 -2.366 12.702 1.00 94.56 117 TYR A O 1
ATOM 896 N N . LEU A 1 118 ? -0.197 -0.207 12.375 1.00 92.94 118 LEU A N 1
ATOM 897 C CA . LEU A 1 118 ? 0.038 -0.207 10.934 1.00 92.94 118 LEU A CA 1
ATOM 898 C C . LEU A 1 118 ? 1.475 -0.635 10.601 1.00 92.94 118 LEU A C 1
ATOM 900 O O . LEU A 1 118 ? 1.652 -1.498 9.745 1.00 92.94 118 LEU A O 1
ATOM 904 N N . ASP A 1 119 ? 2.488 -0.103 11.297 1.00 92.81 119 ASP A N 1
ATOM 905 C CA . ASP A 1 119 ? 3.887 -0.516 11.091 1.00 92.81 119 ASP A CA 1
ATOM 906 C C . ASP A 1 119 ? 4.084 -2.018 11.351 1.00 92.81 119 ASP A C 1
ATOM 908 O O . ASP A 1 119 ? 4.671 -2.715 10.518 1.00 92.81 119 ASP A O 1
ATOM 912 N N . LYS A 1 120 ? 3.516 -2.544 12.450 1.00 93.94 120 LYS A N 1
ATOM 913 C CA . LYS A 1 120 ? 3.534 -3.985 12.749 1.00 93.94 120 LYS A CA 1
ATOM 914 C C . LYS A 1 120 ? 2.889 -4.796 11.626 1.00 93.94 120 LYS A C 1
ATOM 916 O O . LYS A 1 120 ? 3.480 -5.774 11.174 1.00 93.94 120 LYS A O 1
ATOM 921 N N . VAL A 1 121 ? 1.704 -4.402 11.150 1.00 92.12 121 VAL A N 1
ATOM 922 C CA . VAL A 1 121 ? 1.019 -5.110 10.057 1.00 92.12 121 VAL A CA 1
ATOM 923 C C . VAL A 1 121 ? 1.892 -5.123 8.808 1.00 92.12 121 VAL A C 1
ATOM 925 O O . VAL A 1 121 ? 2.184 -6.197 8.287 1.00 92.12 121 VAL A O 1
ATOM 928 N N . LEU A 1 122 ? 2.397 -3.970 8.371 1.00 88.00 122 LEU A N 1
ATOM 929 C CA . LEU A 1 122 ? 3.266 -3.885 7.196 1.00 88.00 122 LEU A CA 1
ATOM 930 C C . LEU A 1 122 ? 4.545 -4.731 7.358 1.00 88.00 122 LEU A C 1
ATOM 932 O O . LEU A 1 122 ? 5.003 -5.344 6.394 1.00 88.00 122 LEU A O 1
ATOM 936 N N . GLN A 1 123 ? 5.091 -4.836 8.574 1.00 87.75 123 GLN A N 1
ATOM 937 C CA . GLN A 1 123 ? 6.213 -5.728 8.870 1.00 87.75 123 GLN A CA 1
ATOM 938 C C . GLN A 1 123 ? 5.838 -7.206 8.679 1.00 87.75 123 GLN A C 1
ATOM 940 O O . GLN A 1 123 ? 6.629 -7.961 8.109 1.00 87.75 123 GLN A O 1
ATOM 945 N N . THR A 1 124 ? 4.644 -7.634 9.111 1.00 88.75 124 THR A N 1
ATOM 946 C CA . THR A 1 124 ? 4.174 -9.017 8.874 1.00 88.75 124 THR A CA 1
ATOM 947 C C . THR A 1 124 ? 4.005 -9.332 7.390 1.00 88.75 124 THR A C 1
ATOM 949 O O . THR A 1 124 ? 4.239 -10.464 6.975 1.00 88.75 124 THR A O 1
ATOM 952 N N . LEU A 1 125 ? 3.698 -8.314 6.580 1.00 84.12 125 LEU A N 1
ATOM 953 C CA . LEU A 1 125 ? 3.607 -8.405 5.122 1.00 84.12 125 LEU A CA 1
ATOM 954 C C . LEU A 1 125 ? 4.974 -8.323 4.428 1.00 84.12 125 LEU A C 1
ATOM 956 O O . LEU A 1 125 ? 5.033 -8.187 3.211 1.00 84.12 125 LEU A O 1
ATOM 960 N N . THR A 1 126 ? 6.066 -8.441 5.190 1.00 82.62 126 THR A N 1
ATOM 961 C CA . THR A 1 126 ? 7.465 -8.479 4.734 1.00 82.62 126 THR A CA 1
ATOM 962 C C . THR A 1 126 ? 8.043 -7.172 4.190 1.00 82.62 126 THR A C 1
ATOM 964 O O . THR A 1 126 ? 9.140 -7.170 3.637 1.00 82.62 126 THR A O 1
ATOM 967 N N . LEU A 1 127 ? 7.381 -6.032 4.410 1.00 78.75 127 LEU A N 1
ATOM 968 C CA . LEU A 1 127 ? 7.942 -4.740 4.009 1.00 78.75 127 LEU A CA 1
ATOM 969 C C . LEU A 1 127 ? 9.175 -4.390 4.862 1.00 78.75 127 LEU A C 1
ATOM 971 O O . LEU A 1 127 ? 9.145 -4.461 6.099 1.00 78.75 127 LEU A O 1
ATOM 975 N N . THR A 1 128 ? 10.251 -3.949 4.203 1.00 75.81 128 THR A N 1
ATOM 976 C CA . THR A 1 128 ? 11.488 -3.507 4.869 1.00 75.81 128 THR A CA 1
ATOM 977 C C . THR A 1 128 ? 11.262 -2.224 5.685 1.00 75.81 128 THR A C 1
ATOM 979 O O . THR A 1 128 ? 10.295 -1.498 5.447 1.00 75.81 128 THR A O 1
ATOM 982 N N . PRO A 1 129 ? 12.138 -1.884 6.650 1.00 82.12 129 PRO A N 1
ATOM 983 C CA . PRO A 1 129 ? 11.982 -0.663 7.446 1.00 82.12 129 PRO A CA 1
ATOM 984 C C . PRO A 1 129 ? 11.870 0.627 6.617 1.00 82.12 129 PRO A C 1
ATOM 986 O O . PRO A 1 129 ? 11.065 1.496 6.952 1.00 82.12 129 PRO A O 1
ATOM 989 N N . ALA A 1 130 ? 12.627 0.740 5.520 1.00 74.75 130 ALA A N 1
ATOM 990 C CA . ALA A 1 130 ? 12.551 1.888 4.616 1.00 74.75 130 ALA A CA 1
ATOM 991 C C . ALA A 1 130 ? 11.172 1.971 3.941 1.00 74.75 130 ALA A C 1
ATOM 993 O O . ALA A 1 130 ? 10.516 3.008 4.005 1.00 74.75 130 ALA A O 1
ATOM 994 N N . MET A 1 131 ? 10.684 0.842 3.414 1.00 75.38 131 MET A N 1
ATOM 995 C CA . MET A 1 131 ? 9.379 0.723 2.751 1.00 75.38 131 MET A CA 1
ATOM 996 C C . MET A 1 131 ? 8.224 1.131 3.672 1.00 75.38 131 MET A C 1
ATOM 998 O O . MET A 1 131 ? 7.336 1.888 3.280 1.00 75.38 131 MET A O 1
ATOM 1002 N N . ARG A 1 132 ? 8.241 0.663 4.926 1.00 84.12 132 ARG A N 1
ATOM 1003 C CA . ARG A 1 132 ? 7.204 1.013 5.911 1.00 84.12 132 ARG A CA 1
ATOM 1004 C C . ARG A 1 132 ? 7.258 2.483 6.304 1.00 84.12 132 ARG A C 1
ATOM 1006 O O . ARG A 1 132 ? 6.214 3.122 6.411 1.00 84.12 132 ARG A O 1
ATOM 1013 N N . THR A 1 133 ? 8.465 3.026 6.476 1.00 84.19 133 THR A N 1
ATOM 1014 C CA . THR A 1 133 ? 8.659 4.446 6.797 1.00 84.19 133 THR A CA 1
ATOM 1015 C C . THR A 1 133 ? 8.090 5.329 5.693 1.00 84.19 133 THR A C 1
ATOM 1017 O O . THR A 1 133 ? 7.301 6.225 5.983 1.00 84.19 133 THR A O 1
ATOM 1020 N N . GLU A 1 134 ? 8.427 5.054 4.431 1.00 78.88 134 GLU A N 1
ATOM 1021 C CA . GLU A 1 134 ? 7.896 5.802 3.287 1.00 78.88 134 GLU A CA 1
ATOM 1022 C C . GLU A 1 134 ? 6.370 5.708 3.200 1.00 78.88 134 GLU A C 1
ATOM 1024 O O . GLU A 1 134 ? 5.704 6.740 3.080 1.00 78.88 134 GLU A O 1
ATOM 1029 N N . PHE A 1 135 ? 5.812 4.498 3.347 1.00 80.00 135 PHE A N 1
ATOM 1030 C CA . PHE A 1 135 ? 4.366 4.276 3.375 1.00 80.00 135 PHE A CA 1
ATOM 1031 C C . PHE A 1 135 ? 3.703 5.170 4.431 1.00 80.00 135 PHE A C 1
ATOM 1033 O O . PHE A 1 135 ? 2.779 5.929 4.131 1.00 80.00 135 PHE A O 1
ATOM 1040 N N . ILE A 1 136 ? 4.170 5.096 5.679 1.00 86.81 136 ILE A N 1
ATOM 1041 C CA . ILE A 1 136 ? 3.562 5.820 6.797 1.00 86.81 136 ILE A CA 1
ATOM 1042 C C . ILE A 1 136 ? 3.715 7.329 6.608 1.00 86.81 136 ILE A C 1
ATOM 1044 O O . ILE A 1 136 ? 2.730 8.051 6.749 1.00 86.81 136 ILE A O 1
ATOM 1048 N N . VAL A 1 137 ? 4.910 7.813 6.256 1.00 86.44 137 VAL A N 1
ATOM 1049 C CA . VAL A 1 137 ? 5.188 9.248 6.084 1.00 86.44 137 VAL A CA 1
ATOM 1050 C C . VAL A 1 137 ? 4.331 9.852 4.973 1.00 86.44 137 VAL A C 1
ATOM 1052 O O . VAL A 1 137 ? 3.789 10.943 5.155 1.00 86.44 137 VAL A O 1
ATOM 1055 N N . TYR A 1 138 ? 4.149 9.140 3.859 1.00 81.69 138 TYR A N 1
ATOM 1056 C CA . TYR A 1 138 ? 3.314 9.608 2.754 1.00 81.69 138 TYR A CA 1
ATOM 1057 C C . TYR A 1 138 ? 1.847 9.808 3.182 1.00 81.69 138 TYR A C 1
ATOM 1059 O O . TYR A 1 138 ? 1.213 10.811 2.831 1.00 81.69 138 TYR A O 1
ATOM 1067 N N . TRP A 1 139 ? 1.296 8.888 3.983 1.00 84.62 139 TRP A N 1
ATOM 1068 C CA . TRP A 1 139 ? -0.100 8.955 4.429 1.00 84.62 139 TRP A CA 1
ATOM 1069 C C . TRP A 1 139 ? -0.321 9.769 5.712 1.00 84.62 139 TRP A C 1
ATOM 1071 O O . TRP A 1 139 ? -1.439 10.243 5.944 1.00 84.62 139 TRP A O 1
ATOM 1081 N N . LEU A 1 140 ? 0.726 10.001 6.509 1.00 90.12 140 LEU A N 1
ATOM 1082 C CA . LEU A 1 140 ? 0.665 10.672 7.809 1.00 90.12 140 LEU A CA 1
ATOM 1083 C C . LEU A 1 140 ? -0.117 11.997 7.797 1.00 90.12 140 LEU A C 1
ATOM 1085 O O . LEU A 1 140 ? -0.979 12.160 8.667 1.00 90.12 140 LEU A O 1
ATOM 1089 N N . PRO A 1 141 ? 0.058 12.911 6.816 1.00 90.56 141 PRO A N 1
ATOM 1090 C CA . PRO A 1 141 ? -0.715 14.152 6.778 1.00 90.56 141 PRO A CA 1
ATOM 1091 C C . PRO A 1 141 ? -2.233 13.935 6.764 1.00 90.56 141 PRO A C 1
ATOM 1093 O O . PRO A 1 141 ? -2.984 14.783 7.242 1.00 90.56 141 PRO A O 1
ATOM 1096 N N . LYS A 1 142 ? -2.718 12.810 6.229 1.00 85.12 142 LYS A N 1
ATOM 1097 C CA . LYS A 1 142 ? -4.153 12.496 6.193 1.00 85.12 142 LYS A CA 1
ATOM 1098 C C . LYS A 1 142 ? -4.657 11.877 7.477 1.00 85.12 142 LYS A C 1
ATOM 1100 O O . LYS A 1 142 ? -5.723 12.269 7.943 1.00 85.12 142 LYS A O 1
ATOM 1105 N N . PHE A 1 143 ? -3.887 10.960 8.055 1.00 90.12 143 PHE A N 1
ATOM 1106 C CA . PHE A 1 143 ? -4.188 10.416 9.376 1.00 90.12 143 PHE A CA 1
ATOM 1107 C C . PHE A 1 143 ? -4.288 11.555 10.400 1.00 90.12 143 PHE A C 1
ATOM 1109 O O . PHE A 1 143 ? -5.226 11.597 11.193 1.00 90.12 143 PHE A O 1
ATOM 1116 N N . MET A 1 144 ? -3.394 12.548 10.305 1.00 93.56 144 MET A N 1
ATOM 1117 C CA . MET A 1 144 ? -3.449 13.753 11.134 1.00 93.56 144 MET A CA 1
ATOM 1118 C C . MET A 1 144 ? -4.731 14.559 10.911 1.00 93.56 144 MET A C 1
ATOM 1120 O O . MET A 1 144 ? -5.359 14.944 11.886 1.00 93.56 144 MET A O 1
ATOM 1124 N N . ARG A 1 145 ? -5.195 14.753 9.666 1.00 92.88 145 ARG A N 1
ATOM 1125 C CA . ARG A 1 145 ? -6.478 15.444 9.413 1.00 92.88 145 ARG A CA 1
ATOM 1126 C C . ARG A 1 145 ? -7.675 14.739 10.055 1.00 92.88 145 ARG A C 1
ATOM 1128 O O . ARG A 1 145 ? -8.593 15.423 10.495 1.00 92.88 145 ARG A O 1
ATOM 1135 N N . ILE A 1 146 ? -7.691 13.404 10.081 1.00 90.12 146 ILE A N 1
ATOM 1136 C CA . ILE A 1 146 ? -8.743 12.622 10.756 1.00 90.12 146 ILE A CA 1
ATOM 1137 C C . ILE A 1 146 ? -8.681 12.876 12.268 1.00 90.12 146 ILE A C 1
ATOM 1139 O O . ILE A 1 146 ? -9.681 13.260 12.877 1.00 90.12 146 ILE A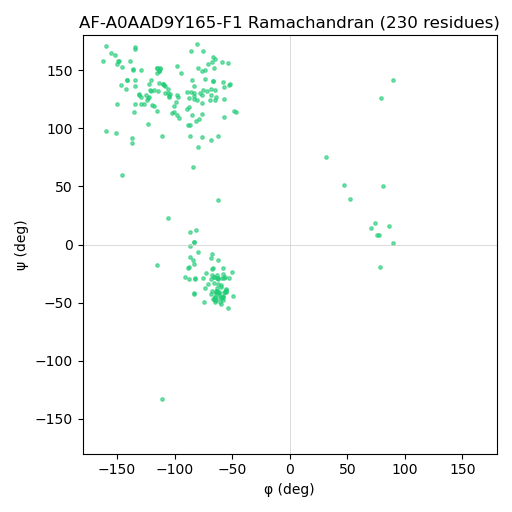 O 1
ATOM 1143 N N . ARG A 1 147 ? -7.484 12.765 12.855 1.00 92.94 147 ARG A N 1
ATOM 1144 C CA . ARG A 1 147 ? -7.241 13.050 14.275 1.00 92.94 147 ARG A CA 1
ATOM 1145 C C . ARG A 1 147 ? -7.635 14.476 14.660 1.00 92.94 147 ARG A C 1
ATOM 1147 O O . ARG A 1 147 ? -8.283 14.673 15.682 1.00 92.94 147 ARG A O 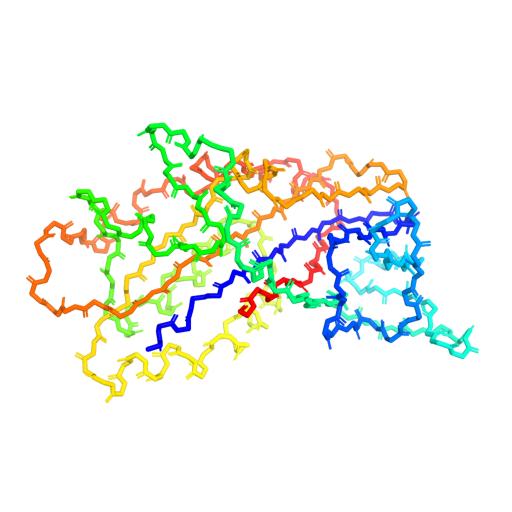1
ATOM 1154 N N . ASP A 1 148 ? -7.273 15.464 13.848 1.00 94.88 148 ASP A N 1
ATOM 1155 C CA . ASP A 1 148 ? -7.530 16.884 14.114 1.00 94.88 148 ASP A CA 1
ATOM 1156 C C . ASP A 1 148 ? -9.035 17.215 14.075 1.00 94.88 148 ASP A C 1
ATOM 1158 O O . ASP A 1 148 ? -9.474 18.196 14.672 1.00 94.88 148 ASP A O 1
ATOM 1162 N N . ARG A 1 149 ? -9.852 16.362 13.436 1.00 93.25 149 ARG A N 1
ATOM 1163 C CA . ARG A 1 149 ? -11.326 16.397 13.504 1.00 93.25 149 ARG A CA 1
ATOM 1164 C C . ARG A 1 149 ? -11.897 15.686 14.737 1.00 93.25 149 ARG A C 1
ATOM 1166 O O . ARG A 1 149 ? -13.114 15.604 14.881 1.00 93.25 149 ARG A O 1
ATOM 1173 N N . GLY A 1 150 ? -11.046 15.160 15.614 1.00 91.38 150 GLY A N 1
ATOM 1174 C CA . GLY A 1 150 ? -11.437 14.411 16.808 1.00 91.38 150 GLY A CA 1
ATOM 1175 C C . GLY A 1 150 ? -11.949 12.998 16.522 1.00 91.38 150 GLY A C 1
ATOM 1176 O O . GLY A 1 150 ? -12.635 12.430 17.372 1.00 91.38 150 GLY A O 1
ATOM 1177 N N . GLN A 1 151 ? -11.649 12.446 15.344 1.00 90.38 151 GLN A N 1
ATOM 1178 C CA . GLN A 1 151 ? -12.099 11.124 14.909 1.00 90.38 151 GLN A CA 1
ATOM 1179 C C . GLN A 1 151 ? -11.021 10.058 15.143 1.00 90.38 151 GLN A C 1
ATOM 1181 O O . GLN A 1 151 ? -9.825 10.360 15.129 1.00 90.38 151 GLN A O 1
ATOM 1186 N N . ASP A 1 152 ? -11.463 8.814 15.309 1.00 90.44 152 ASP A N 1
ATOM 1187 C CA . ASP A 1 152 ? -10.594 7.636 15.268 1.00 90.44 152 ASP A CA 1
ATOM 1188 C C . ASP A 1 152 ? -10.417 7.169 13.813 1.00 90.44 152 ASP A C 1
ATOM 1190 O O . ASP A 1 152 ? -11.134 7.615 12.911 1.00 90.44 152 ASP A O 1
ATOM 1194 N N . ILE A 1 153 ? -9.452 6.286 13.564 1.00 88.62 153 ILE A N 1
ATOM 1195 C CA . ILE A 1 153 ? -9.149 5.782 12.223 1.00 88.62 153 ILE A CA 1
ATOM 1196 C C . ILE A 1 153 ? -9.837 4.433 12.035 1.00 88.62 153 ILE A C 1
ATOM 1198 O O . ILE A 1 153 ? -9.449 3.441 12.651 1.00 88.62 153 ILE A O 1
ATOM 1202 N N . ALA A 1 154 ? -10.840 4.398 11.157 1.00 87.12 154 ALA A N 1
ATOM 1203 C CA . ALA A 1 154 ? -11.365 3.162 10.588 1.00 87.12 154 ALA A CA 1
ATOM 1204 C C . ALA A 1 154 ? -10.490 2.740 9.409 1.00 87.12 154 ALA A C 1
ATOM 1206 O O . ALA A 1 154 ? -10.143 3.587 8.584 1.00 87.12 154 ALA A O 1
ATOM 1207 N N . PHE A 1 155 ? -10.152 1.458 9.305 1.00 86.81 155 PHE A N 1
ATOM 1208 C CA . PHE A 1 155 ? -9.323 0.960 8.213 1.00 86.81 155 PHE A CA 1
ATOM 1209 C C . PHE A 1 155 ? -9.595 -0.506 7.867 1.00 86.81 155 PHE A C 1
ATOM 1211 O O . PHE A 1 155 ? -10.171 -1.253 8.653 1.00 86.81 155 PHE A O 1
ATOM 1218 N N . ASP A 1 156 ? -9.157 -0.924 6.684 1.00 85.62 156 ASP A N 1
ATOM 1219 C CA . ASP A 1 156 ? -9.031 -2.330 6.301 1.00 85.62 156 ASP A CA 1
ATOM 1220 C C . ASP A 1 156 ? -7.982 -2.477 5.192 1.00 85.62 156 ASP A C 1
ATOM 1222 O O . ASP A 1 156 ? -7.612 -1.493 4.543 1.00 85.62 156 ASP A O 1
ATOM 1226 N N . PHE A 1 157 ? -7.531 -3.709 4.956 1.00 83.69 157 PHE A N 1
ATOM 1227 C CA . PHE A 1 157 ? -6.745 -4.044 3.778 1.00 83.69 157 PHE A CA 1
ATOM 1228 C C . PHE A 1 157 ? -7.572 -4.822 2.752 1.00 83.69 157 PHE A C 1
ATOM 1230 O O . PHE A 1 157 ? -8.199 -5.828 3.085 1.00 83.69 157 PHE A O 1
ATOM 1237 N N . VAL A 1 158 ? -7.541 -4.385 1.490 1.00 78.94 158 VAL A N 1
ATOM 1238 C CA . VAL A 1 158 ? -8.278 -5.045 0.402 1.00 78.94 158 VAL A CA 1
ATOM 1239 C C . VAL A 1 158 ? -7.554 -6.325 -0.016 1.00 78.94 158 VAL A C 1
ATOM 1241 O O . VAL A 1 158 ? -6.370 -6.261 -0.358 1.00 78.94 158 VAL A O 1
ATOM 1244 N N . PRO A 1 159 ? -8.249 -7.476 -0.076 1.00 83.62 159 PRO A N 1
ATOM 1245 C CA . PRO A 1 159 ? -7.676 -8.696 -0.628 1.00 83.62 159 PRO A CA 1
ATOM 1246 C C . PRO A 1 159 ? -7.209 -8.517 -2.076 1.00 83.62 159 PRO A C 1
ATOM 1248 O O . PRO A 1 159 ? -7.909 -7.915 -2.900 1.00 83.62 159 PRO A O 1
ATOM 1251 N N . GLN A 1 160 ? -6.058 -9.103 -2.418 1.00 77.75 160 GLN A N 1
ATOM 1252 C CA . GLN A 1 160 ? -5.462 -8.987 -3.754 1.00 77.75 160 GLN A CA 1
ATOM 1253 C C . GLN A 1 160 ? -6.421 -9.430 -4.867 1.00 77.75 160 GLN A C 1
ATOM 1255 O O . GLN A 1 160 ? -6.523 -8.774 -5.906 1.00 77.75 160 GLN A O 1
ATOM 1260 N N . SER A 1 161 ? -7.154 -10.523 -4.636 1.00 79.25 161 SER A N 1
ATOM 1261 C CA . SER A 1 161 ? -8.124 -11.090 -5.580 1.00 79.25 161 SER A CA 1
ATOM 1262 C C . SER A 1 161 ? -9.280 -10.139 -5.894 1.00 79.25 161 SER A C 1
ATOM 1264 O O . SER A 1 161 ? -9.825 -10.176 -6.997 1.00 79.25 161 SER A O 1
ATOM 1266 N N . ASN A 1 162 ? -9.645 -9.269 -4.952 1.00 75.44 162 ASN A N 1
ATOM 1267 C CA . ASN A 1 162 ? -10.705 -8.285 -5.137 1.00 75.44 162 ASN A CA 1
ATOM 1268 C C . ASN A 1 162 ? -10.185 -7.047 -5.857 1.00 75.44 162 ASN A C 1
ATOM 1270 O O . ASN A 1 162 ? -10.822 -6.579 -6.799 1.00 75.44 162 ASN A O 1
ATOM 1274 N N . PHE A 1 163 ? -8.999 -6.565 -5.485 1.00 71.50 163 PHE A N 1
ATOM 1275 C CA . PHE A 1 163 ? -8.398 -5.422 -6.163 1.00 71.50 163 PHE A CA 1
ATOM 1276 C C . PHE A 1 163 ? -8.076 -5.719 -7.637 1.00 71.50 163 PHE A C 1
ATOM 1278 O O . PHE A 1 163 ? -8.332 -4.891 -8.510 1.00 71.50 163 PHE A O 1
ATOM 1285 N N . GLN A 1 164 ? -7.587 -6.924 -7.950 1.00 70.75 164 GLN A N 1
ATOM 1286 C CA . GLN A 1 164 ? -7.245 -7.309 -9.324 1.00 70.75 164 GLN A CA 1
ATOM 1287 C C . GLN A 1 164 ? -8.426 -7.234 -10.301 1.00 70.75 164 GLN A C 1
ATOM 1289 O O . GLN A 1 164 ? -8.214 -6.984 -11.486 1.00 70.75 164 GLN A O 1
ATOM 1294 N N . LYS A 1 165 ? -9.664 -7.418 -9.822 1.00 70.19 165 LYS A N 1
ATOM 1295 C CA . LYS A 1 165 ? -10.876 -7.329 -10.655 1.00 70.19 165 LYS A CA 1
ATOM 1296 C C . LYS A 1 165 ? -11.114 -5.918 -11.192 1.00 70.19 165 LYS A C 1
ATOM 1298 O O . LYS A 1 165 ? -11.726 -5.764 -12.243 1.00 70.19 165 LYS A O 1
ATOM 1303 N N . VAL A 1 166 ? -10.652 -4.904 -10.464 1.00 63.34 166 VAL A N 1
ATOM 1304 C CA . VAL A 1 166 ? -10.975 -3.495 -10.729 1.00 63.34 166 VAL A CA 1
ATOM 1305 C C . VAL A 1 166 ? -9.760 -2.660 -11.130 1.00 63.34 166 VAL A C 1
ATOM 1307 O O . VAL A 1 166 ? -9.916 -1.608 -11.741 1.00 63.34 166 VAL A O 1
ATOM 1310 N N . ALA A 1 167 ? -8.551 -3.143 -10.851 1.00 65.94 167 ALA A N 1
ATOM 1311 C CA . ALA A 1 167 ? -7.300 -2.506 -11.232 1.00 65.94 167 ALA A CA 1
ATOM 1312 C C . ALA A 1 167 ? -6.323 -3.565 -11.759 1.00 65.94 167 ALA A C 1
ATOM 1314 O O . ALA A 1 167 ? -5.581 -4.219 -11.018 1.00 65.94 167 ALA A O 1
ATOM 1315 N N . HIS A 1 168 ? -6.377 -3.749 -13.079 1.00 66.19 168 HIS A N 1
ATOM 1316 C CA . HIS A 1 168 ? -5.532 -4.692 -13.797 1.00 66.19 168 HIS A CA 1
ATOM 1317 C C . HIS A 1 168 ? -4.086 -4.189 -13.848 1.00 66.19 168 HIS A C 1
ATOM 1319 O O . HIS A 1 168 ? -3.834 -3.049 -14.233 1.00 66.19 168 HIS A O 1
ATOM 1325 N N . LEU A 1 169 ? -3.143 -5.067 -13.515 1.00 68.94 169 LEU A N 1
ATOM 1326 C CA . LEU A 1 169 ? -1.708 -4.822 -13.611 1.00 68.94 169 LEU A CA 1
ATOM 1327 C C . LEU A 1 169 ? -1.102 -5.860 -14.559 1.00 68.94 169 LEU A C 1
ATOM 1329 O O . LEU A 1 169 ? -1.414 -7.041 -14.438 1.00 68.94 169 LEU A O 1
ATOM 1333 N N . GLU A 1 170 ? -0.278 -5.415 -15.503 1.00 66.50 170 GLU A N 1
ATOM 1334 C CA . GLU A 1 170 ? 0.319 -6.248 -16.552 1.00 66.50 170 GLU A CA 1
ATOM 1335 C C . GLU A 1 170 ? 1.844 -6.118 -16.468 1.00 66.50 170 GLU A C 1
ATOM 1337 O O . GLU A 1 170 ? 2.396 -5.097 -16.851 1.00 66.50 170 GLU A O 1
ATOM 1342 N N . ILE A 1 171 ? 2.529 -7.123 -15.922 1.00 66.88 171 ILE A N 1
ATOM 1343 C CA . ILE A 1 171 ? 3.989 -7.105 -15.743 1.00 66.88 171 ILE A CA 1
ATOM 1344 C C . ILE A 1 171 ? 4.603 -8.086 -16.740 1.00 66.88 171 ILE A C 1
ATOM 1346 O O . ILE A 1 171 ? 4.153 -9.231 -16.807 1.00 66.88 171 ILE A O 1
ATOM 1350 N N . GLU A 1 172 ? 5.624 -7.664 -17.492 1.00 60.84 172 GLU A N 1
ATOM 1351 C CA . GLU A 1 172 ? 6.263 -8.513 -18.500 1.00 60.84 172 GLU A CA 1
ATOM 1352 C C . GLU A 1 172 ? 7.798 -8.563 -18.368 1.00 60.84 172 GLU A C 1
ATOM 1354 O O . GLU A 1 172 ? 8.465 -7.540 -18.533 1.00 60.84 172 GLU A O 1
ATOM 1359 N N . PRO A 1 173 ? 8.387 -9.762 -18.171 1.00 64.50 173 PRO A N 1
ATOM 1360 C CA . PRO A 1 173 ? 7.735 -11.018 -17.789 1.00 64.50 173 PRO A CA 1
ATOM 1361 C C . PRO A 1 173 ? 7.101 -10.960 -16.391 1.00 64.50 173 PRO A C 1
ATOM 1363 O O . PRO A 1 173 ? 7.440 -10.119 -15.556 1.00 64.50 173 PRO A O 1
ATOM 1366 N N . TRP A 1 174 ? 6.162 -11.872 -16.139 1.00 63.34 174 TRP A N 1
ATOM 1367 C CA . TRP A 1 174 ? 5.506 -11.956 -14.839 1.00 63.34 174 TRP A CA 1
ATOM 1368 C C . TRP A 1 174 ? 6.512 -12.430 -13.778 1.00 63.34 174 TRP A C 1
ATOM 1370 O O . TRP A 1 174 ? 7.186 -13.437 -14.004 1.00 63.34 174 TRP A O 1
ATOM 1380 N N . PRO A 1 175 ? 6.649 -11.720 -12.648 1.00 66.38 175 PRO A N 1
ATOM 1381 C CA . PRO A 1 175 ? 7.542 -12.132 -11.573 1.00 66.38 175 PRO A CA 1
ATOM 1382 C C . PRO A 1 175 ? 6.979 -13.366 -10.856 1.00 66.38 175 PRO A C 1
ATOM 1384 O O . PRO A 1 175 ? 5.767 -13.590 -10.830 1.00 66.38 175 PRO A O 1
ATOM 1387 N N . ASP A 1 176 ? 7.861 -14.147 -10.234 1.00 66.81 176 ASP A N 1
ATOM 1388 C CA . ASP A 1 176 ? 7.467 -15.359 -9.507 1.00 66.81 176 ASP A CA 1
ATOM 1389 C C . ASP A 1 176 ? 6.535 -15.044 -8.325 1.00 66.81 176 ASP A C 1
ATOM 1391 O O . ASP A 1 176 ? 5.637 -15.823 -8.014 1.00 66.81 176 ASP A O 1
ATOM 1395 N N . THR A 1 177 ? 6.729 -13.886 -7.680 1.00 66.06 177 THR A N 1
ATOM 1396 C CA . THR A 1 177 ? 5.910 -13.422 -6.554 1.00 66.06 177 THR A CA 1
ATOM 1397 C C . THR A 1 177 ? 5.534 -11.947 -6.719 1.00 66.06 177 THR A C 1
ATOM 1399 O O . THR A 1 177 ? 6.371 -11.115 -7.057 1.00 66.06 177 THR A O 1
ATOM 1402 N N . VAL A 1 178 ? 4.271 -11.602 -6.438 1.00 69.44 178 VAL A N 1
ATOM 1403 C CA . VAL A 1 178 ? 3.787 -10.211 -6.358 1.00 69.44 178 VAL A CA 1
ATOM 1404 C C . VAL A 1 178 ? 3.006 -10.023 -5.064 1.00 69.44 178 VAL A C 1
ATOM 1406 O O . VAL A 1 178 ? 2.060 -10.764 -4.786 1.00 69.44 178 VAL A O 1
ATOM 1409 N N . ALA A 1 179 ? 3.336 -8.978 -4.309 1.00 71.75 179 ALA A N 1
ATOM 1410 C CA . ALA A 1 179 ? 2.562 -8.568 -3.145 1.00 71.75 179 ALA A CA 1
ATOM 1411 C C . ALA A 1 179 ? 2.035 -7.153 -3.302 1.00 71.75 179 ALA A C 1
ATOM 1413 O O . ALA A 1 179 ? 2.812 -6.203 -3.410 1.00 71.75 179 ALA A O 1
ATOM 1414 N N . ARG A 1 180 ? 0.708 -7.025 -3.257 1.00 75.12 180 ARG A N 1
ATOM 1415 C CA . ARG A 1 180 ? 0.009 -5.746 -3.348 1.00 75.12 180 ARG A CA 1
ATOM 1416 C C . ARG A 1 180 ? -0.730 -5.445 -2.048 1.00 75.12 180 ARG A C 1
ATOM 1418 O O . ARG A 1 180 ? -1.666 -6.159 -1.691 1.00 75.12 180 ARG A O 1
ATOM 1425 N N . VAL A 1 181 ? -0.308 -4.390 -1.356 1.00 77.38 181 VAL A N 1
ATOM 1426 C CA . VAL A 1 181 ? -0.885 -3.964 -0.075 1.00 77.38 181 VAL A CA 1
ATOM 1427 C C . VAL A 1 181 ? -1.811 -2.771 -0.270 1.00 77.38 181 VAL A C 1
ATOM 1429 O O . VAL A 1 181 ? -1.348 -1.671 -0.552 1.00 77.38 181 VAL A O 1
ATOM 1432 N N . PHE A 1 182 ? -3.105 -2.993 -0.036 1.00 78.12 182 PHE A N 1
ATOM 1433 C CA . PHE A 1 182 ? -4.177 -2.029 -0.270 1.00 78.12 182 PHE A CA 1
ATOM 1434 C C . PHE A 1 182 ? -4.809 -1.524 1.012 1.00 78.12 182 PHE A C 1
ATOM 1436 O O . PHE A 1 182 ? -5.754 -2.137 1.486 1.00 78.12 182 PHE A O 1
ATOM 1443 N N . LEU A 1 183 ? -4.342 -0.404 1.554 1.00 83.44 183 LEU A N 1
ATOM 1444 C CA . LEU A 1 183 ? -4.984 0.206 2.718 1.00 83.44 183 LEU A CA 1
ATOM 1445 C C . LEU A 1 183 ? -6.179 1.069 2.289 1.00 83.44 183 LEU A C 1
ATOM 1447 O O . LEU A 1 183 ? -6.025 1.967 1.465 1.00 83.44 183 LEU A O 1
ATOM 1451 N N . ILE A 1 184 ? -7.340 0.830 2.894 1.00 80.81 184 ILE A N 1
ATOM 1452 C CA . ILE A 1 184 ? -8.482 1.750 2.908 1.00 80.81 184 ILE A CA 1
ATOM 1453 C C . ILE A 1 184 ? -8.582 2.309 4.317 1.00 80.81 184 ILE A C 1
ATOM 1455 O O . ILE A 1 184 ? -8.473 1.558 5.282 1.00 80.81 184 ILE A O 1
ATOM 1459 N N . PHE A 1 185 ? -8.816 3.612 4.447 1.00 85.56 185 PHE A N 1
ATOM 1460 C CA . PHE A 1 185 ? -9.037 4.230 5.746 1.00 85.56 185 PHE A CA 1
ATOM 1461 C C . PHE A 1 185 ? -9.984 5.429 5.666 1.00 85.56 185 PHE A C 1
ATOM 1463 O O . PHE A 1 185 ? -10.140 6.050 4.614 1.00 85.56 185 PHE A O 1
ATOM 1470 N N . GLY A 1 186 ? -10.595 5.757 6.801 1.00 84.88 186 GLY A N 1
ATOM 1471 C CA . GLY A 1 186 ? -11.528 6.864 6.967 1.00 84.88 186 GLY A CA 1
ATOM 1472 C C . GLY A 1 186 ? -11.665 7.273 8.433 1.00 84.88 186 GLY A C 1
ATOM 1473 O O . GLY A 1 186 ? -11.147 6.612 9.333 1.00 84.88 186 GLY A O 1
ATOM 1474 N N . GLY A 1 187 ? -12.342 8.395 8.677 1.00 86.56 187 GLY A N 1
ATOM 1475 C CA . GLY A 1 187 ? -12.619 8.858 10.035 1.00 86.56 187 GLY A CA 1
ATOM 1476 C C . GLY A 1 187 ? -13.855 8.180 10.614 1.00 86.56 187 GLY A C 1
ATOM 1477 O O . GLY A 1 187 ? -14.912 8.198 9.991 1.00 86.56 187 GLY A O 1
ATOM 1478 N N . ALA A 1 188 ? -13.743 7.637 11.822 1.00 85.12 188 ALA A N 1
ATOM 1479 C CA . ALA A 1 188 ? -14.854 7.055 12.564 1.00 85.12 188 ALA A CA 1
ATOM 1480 C C . ALA A 1 188 ? -15.176 7.859 13.826 1.00 85.12 188 ALA A C 1
ATOM 1482 O O . ALA A 1 188 ? -14.312 8.473 14.458 1.00 85.12 188 ALA A O 1
ATOM 1483 N N . SER A 1 189 ? -16.454 7.845 14.207 1.00 82.00 189 SER A N 1
ATOM 1484 C CA . SER A 1 189 ? -16.873 8.347 15.515 1.00 82.00 189 SER A CA 1
ATOM 1485 C C . SER A 1 189 ? -16.306 7.452 16.618 1.00 82.00 189 SER A C 1
ATOM 1487 O O . SER A 1 189 ? -16.341 6.227 16.501 1.00 82.00 189 SER A O 1
ATOM 1489 N N . LYS A 1 190 ? -15.871 8.047 17.732 1.00 70.56 190 LYS A N 1
ATOM 1490 C CA . LYS A 1 190 ? -15.348 7.314 18.901 1.00 70.56 190 LYS A CA 1
ATOM 1491 C C . LYS A 1 190 ? -16.367 6.380 19.568 1.00 70.56 190 LYS A C 1
ATOM 1493 O O . LYS A 1 190 ? -16.004 5.577 20.414 1.00 70.56 190 LYS A O 1
ATOM 1498 N N . GLN A 1 191 ? -17.653 6.507 19.233 1.00 64.00 191 GLN A N 1
ATOM 1499 C CA . GLN A 1 191 ? -18.740 5.675 19.769 1.00 64.00 191 GLN A CA 1
ATOM 1500 C C . GLN A 1 191 ? -19.253 4.642 18.754 1.00 64.00 191 GLN A C 1
ATOM 1502 O O . GLN A 1 191 ? -20.401 4.207 18.836 1.00 64.00 191 GLN A O 1
ATOM 1507 N N . THR A 1 192 ? -18.445 4.280 17.757 1.00 66.50 192 THR A N 1
ATOM 1508 C CA . THR A 1 192 ? -18.883 3.336 16.722 1.00 66.50 192 THR A CA 1
ATOM 1509 C C . THR A 1 192 ? -19.045 1.933 17.313 1.00 66.50 192 THR A C 1
ATOM 1511 O O . THR A 1 192 ? -18.128 1.377 17.913 1.00 66.50 192 THR A O 1
ATOM 1514 N N . LEU A 1 193 ? -20.239 1.360 17.158 1.00 57.91 193 LEU A N 1
ATOM 1515 C CA . LEU A 1 193 ? -20.570 0.017 17.631 1.00 57.91 193 LEU A CA 1
ATOM 1516 C C . LEU A 1 193 ? -19.766 -1.042 16.848 1.00 57.91 193 LEU A C 1
ATOM 1518 O O . LEU A 1 193 ? -19.628 -0.924 15.633 1.00 57.91 193 LEU A O 1
ATOM 1522 N N . GLY A 1 194 ? -19.278 -2.091 17.520 1.00 60.31 194 GLY A N 1
ATOM 1523 C CA . GLY A 1 194 ? -18.568 -3.204 16.863 1.00 60.31 194 GLY A CA 1
ATOM 1524 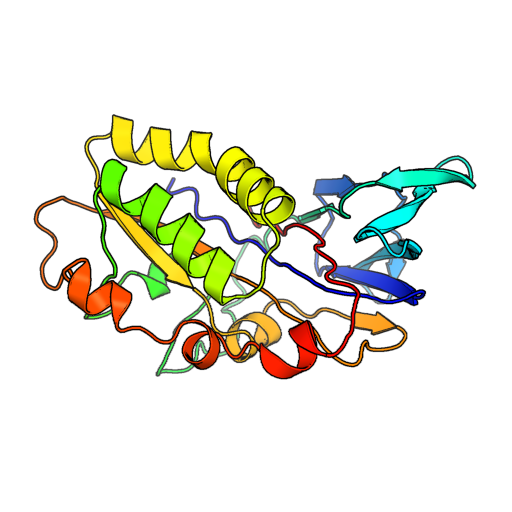C C . GLY A 1 194 ? -17.061 -2.998 16.654 1.00 60.31 194 GLY A C 1
ATOM 1525 O O . GLY A 1 194 ? -16.453 -3.728 15.873 1.00 60.31 194 GLY A O 1
ATOM 1526 N N . GLN A 1 195 ? -16.457 -2.027 17.347 1.00 69.00 195 GLN A N 1
ATOM 1527 C CA . GLN A 1 195 ? -15.009 -1.812 17.354 1.00 69.00 195 GLN A CA 1
ATOM 1528 C C . GLN A 1 195 ? -14.274 -3.009 17.971 1.00 69.00 195 GLN A C 1
ATOM 1530 O O . GLN A 1 195 ? -14.563 -3.414 19.098 1.00 69.00 195 GLN A O 1
ATOM 1535 N N . LYS A 1 196 ? -13.296 -3.552 17.239 1.00 74.06 196 LYS A N 1
ATOM 1536 C CA . LYS A 1 196 ? -12.365 -4.549 17.779 1.00 74.06 196 LYS A CA 1
ATOM 1537 C C . LYS A 1 196 ? -11.349 -3.904 18.719 1.00 74.06 196 LYS A C 1
ATOM 1539 O O . LYS A 1 196 ? -10.833 -2.822 18.445 1.00 74.06 196 LYS A O 1
ATOM 1544 N N . THR A 1 197 ? -11.012 -4.610 19.788 1.00 79.12 197 THR A N 1
ATOM 1545 C CA . THR A 1 197 ? -9.875 -4.300 20.659 1.00 79.12 197 THR A CA 1
ATOM 1546 C C . THR A 1 197 ? -8.548 -4.513 19.930 1.00 79.12 197 THR A C 1
ATOM 1548 O O . THR A 1 197 ? -8.454 -5.311 18.995 1.00 79.12 197 THR A O 1
ATOM 1551 N N . LEU A 1 198 ? -7.485 -3.850 20.398 1.00 81.31 198 LEU A N 1
ATOM 1552 C CA . LEU A 1 198 ? -6.136 -4.038 19.854 1.00 81.31 198 LEU A CA 1
ATOM 1553 C C . LEU A 1 198 ? -5.704 -5.515 19.881 1.00 81.31 198 LEU A C 1
ATOM 1555 O O . LEU A 1 198 ? -5.144 -6.004 18.909 1.00 81.31 198 LEU A O 1
ATOM 1559 N N . THR A 1 199 ? -6.038 -6.253 20.941 1.00 83.94 199 THR A N 1
ATOM 1560 C CA . THR A 1 199 ? -5.728 -7.687 21.058 1.00 83.94 199 THR A CA 1
ATOM 1561 C C . THR A 1 199 ? -6.441 -8.530 19.997 1.00 83.94 199 THR A C 1
ATOM 1563 O O . THR A 1 199 ? -5.842 -9.430 19.413 1.00 83.94 199 THR A O 1
ATOM 1566 N N . GLU A 1 200 ? -7.708 -8.234 19.696 1.00 85.81 200 GLU A N 1
ATOM 1567 C CA . GLU A 1 200 ? -8.447 -8.922 18.627 1.00 85.81 200 GLU A CA 1
ATOM 1568 C C . GLU A 1 200 ? -7.905 -8.582 17.235 1.00 85.81 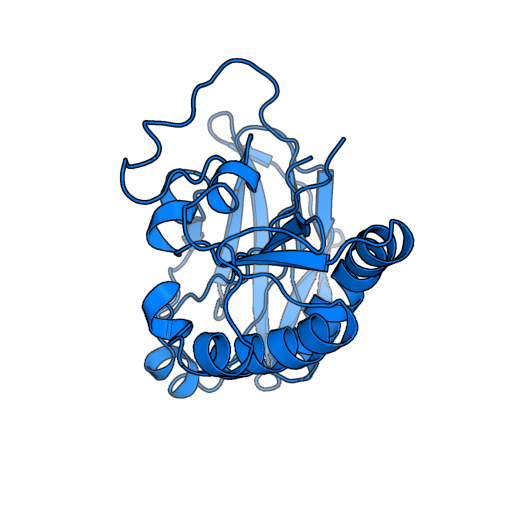200 GLU A C 1
ATOM 1570 O O . GLU A 1 200 ? -8.000 -9.401 16.319 1.00 85.81 200 GLU A O 1
ATOM 1575 N N . LEU A 1 201 ? -7.354 -7.378 17.068 1.00 86.31 201 LEU A N 1
ATOM 1576 C CA . LEU A 1 201 ? -6.677 -6.955 15.847 1.00 86.31 201 LEU A CA 1
ATOM 1577 C C . LEU A 1 201 ? -5.306 -7.623 15.692 1.00 86.31 201 LEU A C 1
ATOM 1579 O O . LEU A 1 201 ? -4.928 -7.975 14.577 1.00 86.31 201 LEU A O 1
ATOM 1583 N N . GLU A 1 202 ? -4.564 -7.823 16.780 1.00 87.31 202 GLU A N 1
ATOM 1584 C CA . GLU A 1 202 ? -3.272 -8.524 16.771 1.00 87.31 202 GLU A CA 1
ATOM 1585 C C . GLU A 1 202 ? -3.410 -10.021 16.443 1.00 87.31 202 GLU A C 1
ATOM 1587 O O . GLU A 1 202 ? -2.461 -10.628 15.956 1.00 87.31 202 GLU A O 1
ATOM 1592 N N . ALA A 1 203 ? -4.595 -10.609 16.634 1.00 89.44 203 ALA A N 1
ATOM 1593 C CA . ALA A 1 203 ? -4.886 -11.992 16.251 1.00 89.44 203 ALA A CA 1
ATOM 1594 C C . ALA A 1 203 ? -5.186 -12.182 14.747 1.00 89.44 203 ALA A C 1
ATOM 1596 O O . ALA A 1 203 ? -5.372 -13.314 14.298 1.00 89.44 203 ALA A O 1
ATOM 1597 N N . ILE A 1 204 ? -5.286 -11.100 13.965 1.00 90.06 204 ILE A N 1
ATOM 1598 C CA . ILE A 1 204 ? -5.582 -11.180 12.530 1.00 90.06 204 ILE A CA 1
ATOM 1599 C C . ILE A 1 204 ? -4.329 -11.617 11.769 1.00 90.06 204 ILE A C 1
ATOM 1601 O O . ILE A 1 204 ? -3.319 -10.915 11.759 1.00 90.06 204 ILE A O 1
ATOM 1605 N N . ASP A 1 205 ? -4.432 -12.729 11.041 1.00 91.69 205 ASP A N 1
ATOM 1606 C CA . ASP A 1 205 ? -3.455 -13.075 10.010 1.00 91.69 205 ASP A CA 1
ATOM 1607 C C . ASP A 1 205 ? -3.698 -12.222 8.757 1.00 91.69 205 ASP A C 1
ATOM 1609 O O . ASP A 1 205 ? -4.508 -12.548 7.882 1.00 91.69 205 ASP A O 1
ATOM 1613 N N . TRP A 1 206 ? -3.001 -11.089 8.691 1.00 90.19 206 TRP A N 1
ATOM 1614 C CA . TRP A 1 206 ? -3.095 -10.165 7.565 1.00 90.19 206 TRP A CA 1
ATOM 1615 C C . TRP A 1 206 ? -2.571 -10.751 6.262 1.00 90.19 206 TRP A C 1
ATOM 1617 O O . TRP A 1 206 ? -3.123 -10.451 5.204 1.00 90.19 206 TRP A O 1
ATOM 1627 N N . SER A 1 207 ? -1.552 -11.608 6.319 1.00 88.75 207 SER A N 1
ATOM 1628 C CA . SER A 1 207 ? -1.001 -12.229 5.116 1.00 88.75 207 SER A CA 1
ATOM 1629 C C . SER A 1 207 ? -2.032 -13.138 4.447 1.00 88.75 207 SER A C 1
ATOM 1631 O O . SER A 1 207 ? -2.283 -13.001 3.247 1.00 88.75 207 SER A O 1
ATOM 1633 N N . ALA A 1 208 ? -2.727 -13.962 5.236 1.00 90.12 208 ALA A N 1
ATOM 1634 C CA . ALA A 1 208 ? -3.808 -14.813 4.755 1.00 90.12 208 ALA A CA 1
ATOM 1635 C C . ALA A 1 208 ? -5.043 -14.003 4.328 1.00 90.12 208 ALA A C 1
ATOM 1637 O O . ALA A 1 208 ? -5.617 -14.275 3.274 1.00 90.12 208 ALA A O 1
ATOM 1638 N N . ARG A 1 209 ? -5.436 -12.979 5.104 1.00 87.62 209 ARG A N 1
ATOM 1639 C CA . ARG A 1 209 ? -6.600 -12.128 4.793 1.00 87.62 209 ARG A CA 1
ATOM 1640 C C . ARG A 1 209 ? -6.427 -11.352 3.486 1.00 87.62 209 ARG A C 1
ATOM 1642 O O . ARG A 1 209 ? -7.385 -11.221 2.729 1.00 87.62 209 ARG A O 1
ATOM 1649 N N . ILE A 1 210 ? -5.226 -10.833 3.226 1.00 85.62 210 ILE A N 1
ATOM 1650 C CA . ILE A 1 210 ? -4.924 -10.069 2.007 1.00 85.62 210 ILE A CA 1
ATOM 1651 C C . ILE A 1 210 ? -4.610 -11.014 0.834 1.00 85.62 210 ILE A C 1
ATOM 1653 O O . ILE A 1 210 ? -4.875 -10.673 -0.321 1.00 85.62 210 ILE A O 1
ATOM 1657 N N . GLY A 1 211 ? -4.080 -12.207 1.119 1.00 86.69 211 GLY A N 1
ATOM 1658 C CA . GLY A 1 211 ? -3.611 -13.165 0.119 1.00 86.69 211 GLY A CA 1
ATOM 1659 C C . GLY A 1 211 ? -2.205 -12.824 -0.380 1.00 86.69 211 GLY A C 1
ATOM 1660 O O . GLY A 1 211 ? -1.993 -12.696 -1.584 1.00 86.69 211 GLY A O 1
ATOM 1661 N N . ILE A 1 212 ? -1.261 -12.601 0.539 1.00 82.44 212 ILE A N 1
ATOM 1662 C CA . ILE A 1 212 ? 0.157 -12.345 0.236 1.00 82.44 212 ILE A CA 1
ATOM 1663 C C . ILE A 1 212 ? 0.981 -13.598 0.551 1.00 82.44 212 ILE A C 1
ATOM 1665 O O . ILE A 1 212 ? 0.934 -14.103 1.672 1.00 82.44 212 ILE A O 1
ATOM 1669 N N . ASP A 1 213 ? 1.766 -14.069 -0.422 1.00 81.38 213 ASP A N 1
ATOM 1670 C CA . ASP A 1 213 ? 2.696 -15.190 -0.246 1.00 81.38 213 ASP A CA 1
ATOM 1671 C C . ASP A 1 213 ? 3.991 -14.745 0.454 1.00 81.38 213 ASP A C 1
ATOM 1673 O O . ASP A 1 213 ? 5.013 -14.460 -0.166 1.00 81.38 213 ASP A O 1
ATOM 1677 N N . VAL A 1 214 ? 3.944 -14.694 1.784 1.00 81.94 214 VAL A N 1
ATOM 1678 C CA . VAL A 1 214 ? 5.083 -14.314 2.636 1.00 81.94 214 VAL A CA 1
ATOM 1679 C C . VAL A 1 214 ? 6.275 -15.270 2.496 1.00 81.94 214 VAL A C 1
ATOM 1681 O O . VAL A 1 214 ? 7.415 -14.852 2.712 1.00 81.94 214 VAL A O 1
ATOM 1684 N N . ALA A 1 215 ? 6.039 -16.546 2.178 1.00 79.56 215 ALA A N 1
ATOM 1685 C CA . ALA A 1 215 ? 7.108 -17.533 2.047 1.00 79.56 215 ALA A CA 1
ATOM 1686 C C . ALA A 1 215 ? 7.888 -17.310 0.746 1.00 79.56 215 ALA A C 1
ATOM 1688 O O . ALA A 1 215 ? 9.112 -17.174 0.801 1.00 79.56 215 ALA A O 1
ATOM 1689 N N . GLY A 1 216 ? 7.177 -17.170 -0.379 1.00 72.38 216 GLY A N 1
ATOM 1690 C CA . GLY A 1 216 ? 7.770 -16.815 -1.670 1.00 72.38 216 GLY A CA 1
ATOM 1691 C C . GLY A 1 216 ? 8.546 -15.498 -1.607 1.00 72.38 216 GLY A C 1
ATOM 1692 O O . GLY A 1 216 ? 9.675 -15.422 -2.086 1.00 72.38 216 GLY A O 1
ATOM 1693 N N . MET A 1 217 ? 8.016 -14.495 -0.897 1.00 69.62 217 MET A N 1
ATOM 1694 C CA . MET A 1 217 ? 8.702 -13.208 -0.731 1.00 69.62 217 MET A CA 1
ATOM 1695 C C . MET A 1 217 ? 10.008 -13.279 0.074 1.00 69.62 217 MET A C 1
ATOM 1697 O O . MET A 1 217 ? 10.879 -12.443 -0.125 1.00 69.62 217 MET A O 1
ATOM 1701 N N . LYS A 1 218 ? 10.162 -14.236 1.000 1.00 67.31 218 LYS A N 1
ATOM 1702 C CA . LYS A 1 218 ? 11.378 -14.374 1.828 1.00 67.31 218 LYS A CA 1
ATOM 1703 C C . LYS A 1 218 ? 12.468 -15.221 1.178 1.00 67.31 218 LYS A C 1
ATOM 1705 O O . LYS A 1 218 ? 13.639 -15.016 1.486 1.00 67.31 218 LYS A O 1
ATOM 1710 N N . ASP A 1 219 ? 12.080 -16.190 0.352 1.00 57.19 219 ASP A N 1
ATOM 1711 C CA . ASP A 1 219 ? 13.002 -17.118 -0.315 1.00 57.19 219 ASP A CA 1
ATOM 1712 C C . ASP A 1 219 ? 13.738 -16.449 -1.489 1.00 57.19 219 ASP A C 1
ATOM 1714 O O . ASP A 1 219 ? 14.894 -16.749 -1.792 1.00 57.19 219 ASP A O 1
ATOM 1718 N N . GLN A 1 220 ? 13.100 -15.459 -2.110 1.00 52.25 220 GLN A N 1
ATOM 1719 C CA . GLN A 1 220 ? 13.705 -14.644 -3.151 1.00 52.25 220 GLN A CA 1
ATOM 1720 C C . GLN A 1 220 ? 14.422 -13.464 -2.497 1.00 52.25 220 GLN A C 1
ATOM 1722 O O . GLN A 1 220 ? 13.776 -12.527 -2.051 1.00 52.25 220 GLN A O 1
ATOM 1727 N N . GLY A 1 221 ? 15.754 -13.517 -2.398 1.00 44.62 221 GLY A N 1
ATOM 1728 C CA . GLY A 1 221 ? 16.609 -12.528 -1.716 1.00 44.62 221 GLY A CA 1
ATOM 1729 C C . GLY A 1 221 ? 16.606 -11.095 -2.280 1.00 44.62 221 GLY A C 1
ATOM 1730 O O . GLY A 1 221 ? 17.659 -10.466 -2.347 1.00 44.62 221 GLY A O 1
ATOM 1731 N N . THR A 1 222 ? 15.467 -10.574 -2.727 1.00 48.19 222 THR A N 1
ATOM 1732 C CA . THR A 1 222 ? 15.282 -9.229 -3.265 1.00 48.19 222 THR A CA 1
ATOM 1733 C C . THR A 1 222 ? 13.843 -8.802 -2.965 1.00 48.19 222 THR A C 1
ATOM 1735 O O . THR A 1 222 ? 12.902 -9.181 -3.652 1.00 48.19 222 THR A O 1
ATOM 1738 N N . PHE A 1 223 ? 13.663 -8.059 -1.871 1.00 42.59 223 PHE A N 1
ATOM 1739 C CA . PHE A 1 223 ? 12.399 -7.384 -1.584 1.00 42.59 223 PHE A CA 1
ATOM 1740 C C . PHE A 1 223 ? 12.351 -6.106 -2.407 1.00 42.59 223 PHE A C 1
ATOM 1742 O O . PHE A 1 223 ? 13.237 -5.263 -2.291 1.00 42.59 223 PHE A O 1
ATOM 1749 N N . GLU A 1 224 ? 11.305 -5.944 -3.199 1.00 51.53 224 GLU A N 1
ATOM 1750 C CA . GLU A 1 224 ? 11.122 -4.778 -4.055 1.00 51.53 224 GLU A CA 1
ATOM 1751 C C . GLU A 1 224 ? 9.782 -4.134 -3.703 1.00 51.53 224 GLU A C 1
ATOM 1753 O O . GLU A 1 224 ? 8.749 -4.808 -3.661 1.00 51.53 224 GLU A O 1
ATOM 1758 N N . LEU A 1 225 ? 9.807 -2.834 -3.394 1.00 44.41 225 LEU A N 1
ATOM 1759 C CA . LEU A 1 225 ? 8.608 -2.011 -3.290 1.00 44.41 225 LEU A CA 1
ATOM 1760 C C . LEU A 1 225 ? 8.533 -1.127 -4.509 1.00 44.41 225 LEU A C 1
ATOM 1762 O O . LEU A 1 225 ? 9.469 -0.408 -4.847 1.00 44.41 225 LEU A O 1
ATOM 1766 N N . LEU A 1 226 ? 7.351 -1.077 -5.077 1.00 44.12 226 LEU A N 1
ATOM 1767 C CA . LEU A 1 226 ? 6.994 -0.055 -6.022 1.00 44.12 226 LEU A CA 1
ATOM 1768 C C . LEU A 1 226 ? 5.659 0.550 -5.585 1.00 44.12 226 LEU A C 1
ATOM 1770 O O . LEU A 1 226 ? 4.719 -0.183 -5.299 1.00 44.12 226 LEU A O 1
ATOM 1774 N N . ASN A 1 227 ? 5.595 1.871 -5.454 1.00 39.03 227 ASN A N 1
ATOM 1775 C CA . ASN A 1 227 ? 4.587 2.583 -4.673 1.00 39.03 227 ASN A CA 1
ATOM 1776 C C . ASN A 1 227 ? 3.438 3.140 -5.526 1.00 39.03 227 ASN A C 1
ATOM 1778 O O . ASN A 1 227 ? 3.642 4.025 -6.332 1.00 39.03 227 ASN A O 1
ATOM 1782 N N . GLY A 1 228 ? 2.204 2.754 -5.216 1.00 40.59 228 GLY A N 1
ATOM 1783 C CA . GLY A 1 228 ? 1.040 3.645 -5.182 1.00 40.59 228 GLY A CA 1
ATOM 1784 C C . GLY A 1 228 ? 0.215 3.841 -6.454 1.00 40.59 228 GLY A C 1
ATOM 1785 O O . GLY A 1 228 ? 0.744 3.923 -7.552 1.00 40.59 228 GLY A O 1
ATOM 1786 N N . VAL A 1 229 ? -1.106 3.923 -6.234 1.00 36.66 229 VAL A N 1
ATOM 1787 C CA . VAL A 1 229 ? -2.153 4.405 -7.147 1.00 36.66 229 VAL A CA 1
ATOM 1788 C C . VAL A 1 229 ? -3.062 5.307 -6.342 1.00 36.66 229 VAL A C 1
ATOM 1790 O O . VAL A 1 229 ? -3.773 4.824 -5.464 1.00 36.66 229 VAL A O 1
ATOM 1793 N N . GLU A 1 230 ? -3.091 6.594 -6.656 1.00 38.34 230 GLU A N 1
ATOM 1794 C CA . GLU A 1 230 ? -4.177 7.467 -6.221 1.00 38.34 230 GLU A CA 1
ATOM 1795 C C . GLU A 1 230 ? -5.313 7.398 -7.248 1.00 38.34 230 GLU A C 1
ATOM 1797 O O . GLU A 1 230 ? -5.086 7.620 -8.437 1.00 38.34 230 GLU A O 1
ATOM 1802 N N . TRP A 1 231 ? -6.526 7.094 -6.780 1.00 35.47 231 TRP A N 1
ATOM 1803 C CA . TRP A 1 231 ? -7.762 7.424 -7.486 1.00 35.47 231 TRP A CA 1
ATOM 1804 C C . TRP A 1 231 ? -8.323 8.678 -6.810 1.00 35.47 231 TRP A C 1
ATOM 1806 O O . TRP A 1 231 ? -8.557 8.654 -5.600 1.00 35.47 231 TRP A O 1
ATOM 1816 N N . LYS A 1 232 ? -8.468 9.772 -7.562 1.00 33.78 232 LYS A N 1
ATOM 1817 C CA . LYS A 1 232 ? -9.116 11.011 -7.095 1.00 33.78 232 LYS A CA 1
ATOM 1818 C C . LYS A 1 232 ? -10.621 10.975 -7.266 1.00 33.78 232 LYS A C 1
ATOM 1820 O O . LYS A 1 232 ? -11.042 10.653 -8.393 1.00 33.78 232 LYS A O 1
#

Foldseek 3Di:
DWQWWKKWKKDDAQFKFKFWAQADWPDWPPDDDWDQDPNITMDIWRWHADLVQWIWTQHHVRDIDIDNAIDIEDEAPPDDDDQPCQDPVARCDPVCRCVRQPDLAWAWDALVLVLVLQLVLVVLLVDDPVRSVVVCVVCVVVSVVLVVVVFIKTKDWAAPVSVCSPGPTDIVPDDPFIDITIMTIGTHDPPDPNHDDPVRVVPDPSCVVNVHDPVVCVVPSHNYTHMGYTHD

Secondary structure (DSSP, 8-state):
-----B------SSEEEEEEESS-EEEEES----EEETTEEEEEEEEEE-TTS-EEEE-TTS-EEEES--EEEE----S----S---TT----TTSGGGGGGSSS-EEE-HHHHHHHHHHHHHHTT--HHHHHHHHHHHHHHHHHHHHTT-EEEEEEE-HHHHHHHS--EEESPPS-----EEEEEEE-TT-TTPPPHHHHHT--HHHHHT--HHHHHHSS-----EEEEE-

pLDDT: mean 72.08, std 16.1, range [30.75, 94.88]